Protein AF-A0A284S1R9-F1 (afdb_monomer_lite)

pLDDT: mean 73.56, std 22.61, range [25.8, 97.12]

Structure (mmCIF, N/CA/C/O backbone):
data_AF-A0A284S1R9-F1
#
_entry.id   AF-A0A284S1R9-F1
#
loop_
_atom_site.group_PDB
_atom_site.id
_atom_site.type_symbol
_atom_site.label_atom_id
_atom_site.label_alt_id
_atom_site.label_comp_id
_atom_site.label_asym_id
_atom_site.label_entity_id
_atom_site.label_seq_id
_atom_site.pdbx_PDB_ins_code
_atom_site.Cartn_x
_atom_site.Cartn_y
_atom_site.Cartn_z
_atom_site.occupancy
_atom_site.B_iso_or_equiv
_atom_site.auth_seq_id
_atom_site.auth_comp_id
_atom_site.auth_asym_id
_atom_site.auth_atom_id
_atom_site.pdbx_PDB_model_num
ATOM 1 N N . MET A 1 1 ? -24.681 -3.899 -7.810 1.00 33.25 1 MET A N 1
ATOM 2 C CA . MET A 1 1 ? -23.662 -4.257 -6.798 1.00 33.25 1 MET A CA 1
ATOM 3 C C . MET A 1 1 ? -22.313 -3.797 -7.323 1.00 33.25 1 MET A C 1
ATOM 5 O O . MET A 1 1 ? -21.932 -4.240 -8.397 1.00 33.25 1 MET A O 1
ATOM 9 N N . ALA A 1 2 ? -21.651 -2.847 -6.659 1.00 31.30 2 ALA A N 1
ATOM 10 C CA . ALA A 1 2 ? -20.361 -2.330 -7.115 1.00 31.30 2 ALA A CA 1
ATOM 11 C C . ALA A 1 2 ? -19.259 -3.361 -6.825 1.00 31.30 2 ALA A C 1
ATOM 13 O O . ALA A 1 2 ? -19.114 -3.805 -5.686 1.00 31.30 2 ALA A O 1
ATOM 14 N N . VAL A 1 3 ? -18.516 -3.763 -7.857 1.00 33.38 3 VAL A N 1
ATOM 15 C CA . VAL A 1 3 ? -17.355 -4.648 -7.722 1.00 33.38 3 VAL A CA 1
ATOM 16 C C . VAL A 1 3 ? -16.261 -3.855 -7.017 1.00 33.38 3 VAL A C 1
ATOM 18 O O . VAL A 1 3 ? -15.634 -2.979 -7.607 1.00 33.38 3 VAL A O 1
ATOM 21 N N . VAL A 1 4 ? -16.066 -4.125 -5.729 1.00 43.25 4 VAL A N 1
ATOM 22 C CA . VAL A 1 4 ? -14.941 -3.579 -4.969 1.00 43.25 4 VAL A CA 1
ATOM 23 C C . VAL A 1 4 ? -13.685 -4.254 -5.508 1.00 43.25 4 VAL A C 1
ATOM 25 O O . VAL A 1 4 ? -13.461 -5.440 -5.274 1.00 43.25 4 VAL A O 1
ATOM 28 N N . SER A 1 5 ? -12.875 -3.520 -6.270 1.00 44.41 5 SER A N 1
ATOM 29 C CA . SER A 1 5 ? -11.551 -3.976 -6.684 1.00 44.41 5 SER A CA 1
ATOM 30 C C . SER A 1 5 ? -10.699 -4.153 -5.428 1.00 44.41 5 SER A C 1
ATOM 32 O O . SER A 1 5 ? -10.233 -3.179 -4.828 1.00 44.41 5 SER A O 1
ATOM 34 N N . HIS A 1 6 ? -10.548 -5.395 -4.973 1.00 52.50 6 HIS A N 1
ATOM 35 C CA . HIS A 1 6 ? -9.653 -5.685 -3.866 1.00 52.50 6 HIS A CA 1
ATOM 36 C C . HIS A 1 6 ? -8.218 -5.376 -4.314 1.00 52.50 6 HIS A C 1
ATOM 38 O O . HIS A 1 6 ? -7.830 -5.814 -5.401 1.00 52.50 6 HIS A O 1
ATOM 44 N N . PRO A 1 7 ? -7.427 -4.636 -3.513 1.00 57.12 7 PRO A N 1
ATOM 45 C CA . PRO A 1 7 ? -6.005 -4.457 -3.791 1.00 57.12 7 PRO A CA 1
ATOM 46 C C . PRO A 1 7 ? -5.358 -5.832 -3.985 1.00 57.12 7 PRO A C 1
ATOM 48 O O . PRO A 1 7 ? -5.881 -6.820 -3.472 1.00 57.12 7 PRO A O 1
ATOM 51 N N . LEU A 1 8 ? -4.254 -5.927 -4.732 1.00 62.03 8 LEU A N 1
ATOM 52 C CA . LEU A 1 8 ? -3.501 -7.172 -4.934 1.00 62.03 8 LEU A CA 1
ATOM 53 C C . LEU A 1 8 ? -3.085 -7.759 -3.571 1.00 62.03 8 LEU A C 1
ATOM 55 O O . LEU A 1 8 ? -2.019 -7.477 -3.027 1.00 62.03 8 LEU A O 1
ATOM 59 N N . LEU A 1 9 ? -3.979 -8.545 -2.970 1.00 66.31 9 LEU A N 1
ATOM 60 C CA . LEU A 1 9 ? -3.805 -9.075 -1.631 1.00 66.31 9 LEU A CA 1
ATOM 61 C C . LEU A 1 9 ? -2.753 -10.169 -1.694 1.00 66.31 9 LEU A C 1
ATOM 63 O O . LEU A 1 9 ? -2.912 -11.150 -2.426 1.00 66.31 9 LEU A O 1
ATOM 67 N N . SER A 1 10 ? -1.715 -10.035 -0.871 1.00 74.19 10 SER A N 1
ATOM 68 C CA . SER A 1 10 ? -0.753 -11.115 -0.668 1.00 74.19 10 SER A CA 1
ATOM 69 C C . SER A 1 10 ? -1.475 -12.402 -0.255 1.00 74.19 10 SER A C 1
ATOM 71 O O . SER A 1 10 ? -2.521 -12.361 0.403 1.00 74.19 10 SER A O 1
ATOM 73 N N . ALA A 1 11 ? -0.902 -13.563 -0.590 1.00 73.38 11 ALA A N 1
ATOM 74 C CA . ALA A 1 11 ? -1.450 -14.864 -0.191 1.00 73.38 11 ALA A CA 1
ATOM 75 C C . ALA A 1 11 ? -1.711 -14.935 1.325 1.00 73.38 11 ALA A C 1
ATOM 77 O O . ALA A 1 11 ? -2.743 -15.435 1.766 1.00 73.38 11 ALA A O 1
ATOM 78 N N . ARG A 1 12 ? -0.825 -14.323 2.121 1.00 76.06 12 ARG A N 1
ATOM 79 C CA . ARG A 1 12 ? -0.975 -14.194 3.573 1.00 76.06 12 ARG A CA 1
ATOM 80 C C . ARG A 1 12 ? -2.207 -13.368 3.962 1.00 76.06 12 ARG A C 1
ATO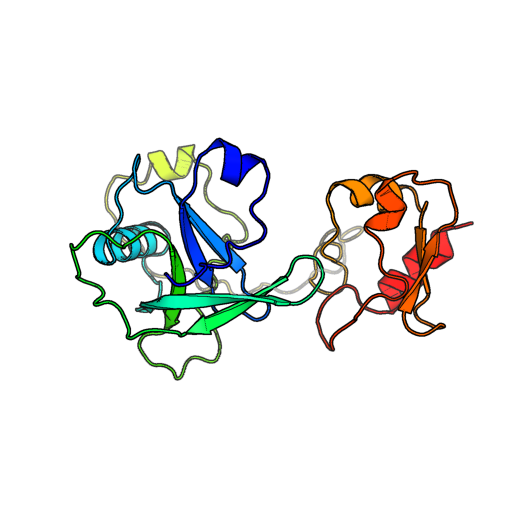M 82 O O . ARG A 1 12 ? -2.937 -13.759 4.864 1.00 76.06 12 ARG A O 1
ATOM 89 N N . SER A 1 13 ? -2.463 -12.245 3.290 1.00 80.19 13 SER A N 1
ATOM 90 C CA . SER A 1 13 ? -3.650 -11.416 3.543 1.00 80.19 13 SER A CA 1
ATOM 91 C C . SER A 1 13 ? -4.952 -12.173 3.257 1.00 80.19 13 SER A C 1
ATOM 93 O O . SER A 1 13 ? -5.882 -12.119 4.064 1.00 80.19 13 SER A O 1
ATOM 95 N N . LYS A 1 14 ? -4.976 -12.942 2.157 1.00 83.50 14 LYS A N 1
ATOM 96 C CA . LYS A 1 14 ? -6.098 -13.824 1.798 1.00 83.50 14 LYS A CA 1
ATOM 97 C C . LYS A 1 14 ? -6.311 -14.919 2.845 1.00 83.50 14 LYS A C 1
ATOM 99 O O . LYS A 1 14 ? -7.434 -15.103 3.298 1.00 83.50 14 LYS A O 1
ATOM 104 N N . LEU A 1 15 ? -5.236 -15.580 3.285 1.00 84.06 15 LEU A N 1
ATOM 105 C CA . LEU A 1 15 ? -5.284 -16.627 4.312 1.00 84.06 15 LEU A CA 1
ATOM 106 C C . LEU A 1 15 ? -5.896 -16.129 5.631 1.00 84.06 15 LEU A C 1
ATOM 108 O O . LEU A 1 15 ? -6.698 -16.827 6.243 1.00 84.06 15 LEU A O 1
ATOM 112 N N . TYR A 1 16 ? -5.552 -14.912 6.063 1.00 88.12 16 TYR A N 1
ATOM 113 C CA . TYR A 1 16 ? -6.123 -14.318 7.280 1.00 88.12 16 TYR A CA 1
ATOM 114 C C . TYR A 1 16 ? -7.502 -13.674 7.075 1.00 88.12 16 TYR A C 1
ATOM 116 O O . TYR A 1 16 ? -8.084 -13.166 8.038 1.00 88.12 16 TYR A O 1
ATOM 124 N N . GLY A 1 17 ? -8.035 -13.687 5.849 1.00 92.94 17 GLY A N 1
ATOM 125 C CA . GLY A 1 17 ? -9.334 -13.107 5.518 1.00 92.94 17 GLY A CA 1
ATOM 126 C C . GLY A 1 17 ? -9.417 -11.616 5.837 1.00 92.94 17 GLY A C 1
ATOM 127 O O . GLY A 1 17 ? -10.425 -11.172 6.376 1.00 92.94 17 GLY A O 1
ATOM 128 N N . ARG A 1 18 ? -8.340 -10.857 5.597 1.00 93.25 18 ARG A N 1
ATOM 129 C CA . ARG A 1 18 ? -8.355 -9.403 5.803 1.00 93.25 18 ARG A CA 1
ATOM 130 C C . ARG A 1 18 ? -9.289 -8.749 4.790 1.00 93.25 18 ARG A C 1
ATOM 132 O O . ARG A 1 18 ? -9.182 -9.018 3.595 1.00 93.25 18 ARG A O 1
ATOM 139 N N . ASP A 1 19 ? -10.168 -7.892 5.282 1.00 95.25 19 ASP A N 1
ATOM 140 C CA . ASP A 1 19 ? -11.254 -7.270 4.525 1.00 95.25 19 ASP A CA 1
ATOM 141 C C . ASP A 1 19 ? -11.329 -5.745 4.716 1.00 95.25 19 ASP A C 1
ATOM 143 O O . ASP A 1 19 ? -12.032 -5.075 3.959 1.00 95.25 19 ASP A O 1
ATOM 147 N N . THR A 1 20 ? -10.558 -5.181 5.652 1.00 95.56 20 THR A N 1
ATOM 148 C CA . THR A 1 20 ? -10.368 -3.734 5.800 1.00 95.56 20 THR A CA 1
ATOM 149 C C . THR A 1 20 ? -8.893 -3.359 5.726 1.00 95.56 20 THR A C 1
ATOM 151 O O . THR A 1 20 ? -8.063 -3.926 6.442 1.00 95.56 20 THR A O 1
ATOM 154 N N . PHE A 1 21 ? -8.576 -2.365 4.894 1.00 94.56 21 PHE A N 1
ATOM 155 C CA . PHE A 1 21 ? -7.216 -1.882 4.652 1.00 94.56 21 PHE A CA 1
ATOM 156 C C . PHE A 1 21 ? -7.133 -0.366 4.834 1.00 94.56 21 PHE A C 1
ATOM 158 O O . PHE A 1 21 ? -8.023 0.352 4.383 1.00 94.56 21 PHE A O 1
ATOM 165 N N . ILE A 1 22 ? -6.067 0.119 5.470 1.00 93.81 22 ILE A N 1
ATOM 166 C CA . ILE A 1 22 ? -5.803 1.550 5.673 1.00 93.81 22 ILE A CA 1
ATOM 167 C C . ILE A 1 22 ? -4.467 1.899 5.025 1.00 93.81 22 ILE A C 1
ATOM 169 O O . ILE A 1 22 ? -3.455 1.257 5.314 1.00 93.81 22 ILE A O 1
ATOM 173 N N . PHE A 1 23 ? -4.466 2.910 4.164 1.00 91.44 23 PHE A N 1
ATOM 174 C CA . PHE A 1 23 ? -3.318 3.361 3.386 1.00 91.44 23 PHE A CA 1
ATOM 175 C C . PHE A 1 23 ? -2.885 4.772 3.800 1.00 91.44 23 PHE A C 1
ATOM 177 O O . PHE A 1 23 ? -3.729 5.613 4.108 1.00 91.44 23 PHE A O 1
ATOM 184 N N . SER A 1 24 ? -1.583 5.056 3.753 1.00 87.31 24 SER A N 1
ATOM 185 C CA . SER A 1 24 ? -1.079 6.431 3.756 1.00 87.31 24 SER A CA 1
ATOM 186 C C . SER A 1 24 ? -1.308 7.068 2.390 1.00 87.31 24 SER A C 1
ATOM 188 O O . SER A 1 24 ? -1.235 6.399 1.359 1.00 87.31 24 SER A O 1
ATOM 190 N N . THR A 1 25 ? -1.500 8.381 2.358 1.00 84.31 25 THR A N 1
ATOM 191 C CA . THR A 1 25 ? -1.659 9.139 1.106 1.00 84.31 25 THR A CA 1
ATOM 192 C C . THR A 1 25 ? -0.321 9.565 0.491 1.00 84.31 25 THR A C 1
ATOM 194 O O . THR A 1 25 ? -0.269 10.516 -0.284 1.00 84.31 25 THR A O 1
ATOM 197 N N . SER A 1 26 ? 0.782 8.893 0.849 1.00 78.06 26 SER A N 1
ATOM 198 C CA . SER A 1 26 ? 2.085 9.110 0.212 1.00 78.06 26 SER A CA 1
ATOM 199 C C . SER A 1 26 ? 2.019 8.714 -1.264 1.00 78.06 26 SER A C 1
ATOM 201 O O . SER A 1 26 ? 1.136 7.960 -1.664 1.00 78.06 26 SER A O 1
ATOM 203 N N . LEU A 1 27 ? 2.962 9.187 -2.078 1.00 74.69 27 LEU A N 1
ATOM 204 C CA . LEU A 1 27 ? 3.118 8.735 -3.460 1.00 74.69 27 LEU A CA 1
ATOM 205 C C . LEU A 1 27 ? 4.471 8.021 -3.607 1.00 74.69 27 LEU A C 1
ATOM 207 O O . LEU A 1 27 ? 5.502 8.692 -3.599 1.00 74.69 27 LEU A O 1
ATOM 211 N N . PRO A 1 28 ? 4.490 6.678 -3.711 1.00 77.00 28 PRO A N 1
ATOM 212 C CA . PRO A 1 28 ? 3.337 5.770 -3.736 1.00 77.00 28 PRO A CA 1
ATOM 213 C C . PRO A 1 28 ? 2.669 5.562 -2.364 1.00 77.00 28 PRO A C 1
ATOM 215 O O . PRO A 1 28 ? 3.291 5.739 -1.309 1.00 77.00 28 PRO A O 1
ATOM 218 N N . ALA A 1 29 ? 1.392 5.174 -2.376 1.00 81.81 29 ALA A N 1
ATOM 219 C CA . ALA A 1 29 ? 0.606 4.923 -1.173 1.00 81.81 29 ALA A CA 1
ATOM 220 C C . ALA A 1 29 ? 1.111 3.655 -0.482 1.00 81.81 29 ALA A C 1
ATOM 222 O O . ALA A 1 29 ? 1.323 2.623 -1.128 1.00 81.81 29 ALA A O 1
ATOM 223 N N . LYS A 1 30 ? 1.300 3.721 0.840 1.00 84.69 30 LYS A N 1
ATOM 224 C CA . LYS A 1 30 ? 1.778 2.588 1.642 1.00 84.69 30 LYS A CA 1
ATOM 225 C C . LYS A 1 30 ? 0.613 1.982 2.407 1.00 84.69 30 LYS A C 1
ATOM 227 O O . LYS A 1 30 ? -0.185 2.699 3.001 1.00 84.69 30 LYS A O 1
ATOM 232 N N . LEU A 1 31 ? 0.521 0.655 2.420 1.00 87.06 31 LEU A N 1
ATOM 233 C CA . LEU A 1 31 ? -0.437 -0.047 3.268 1.00 87.06 31 LEU A CA 1
ATOM 234 C C . LEU A 1 31 ? 0.042 0.017 4.725 1.00 87.06 31 LEU A C 1
ATOM 236 O O . LEU A 1 31 ? 1.085 -0.544 5.049 1.00 87.06 31 LEU A O 1
ATOM 240 N N . LEU A 1 32 ? -0.725 0.676 5.591 1.00 86.50 32 LEU A N 1
ATOM 241 C CA . LEU A 1 32 ? -0.412 0.831 7.013 1.00 86.50 32 LEU A CA 1
ATOM 242 C C . LEU A 1 32 ? -0.987 -0.323 7.834 1.00 86.50 32 LEU A C 1
ATOM 244 O O . LEU A 1 32 ? -0.311 -0.900 8.682 1.00 86.50 32 LEU A O 1
ATOM 248 N N . VAL A 1 33 ? -2.252 -0.667 7.578 1.00 89.56 33 VAL A N 1
ATOM 249 C CA . VAL A 1 33 ? -3.005 -1.637 8.383 1.00 89.56 33 VAL A CA 1
ATOM 250 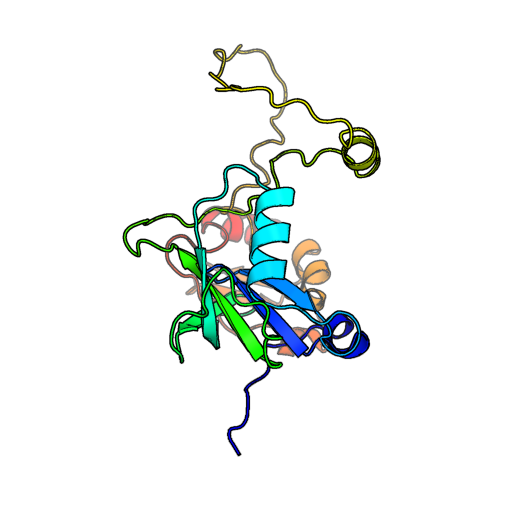C C . VAL A 1 33 ? -3.863 -2.512 7.480 1.00 89.56 33 VAL A C 1
ATOM 252 O O . VAL A 1 33 ? -4.509 -2.022 6.559 1.00 89.56 33 VAL A O 1
ATOM 255 N N 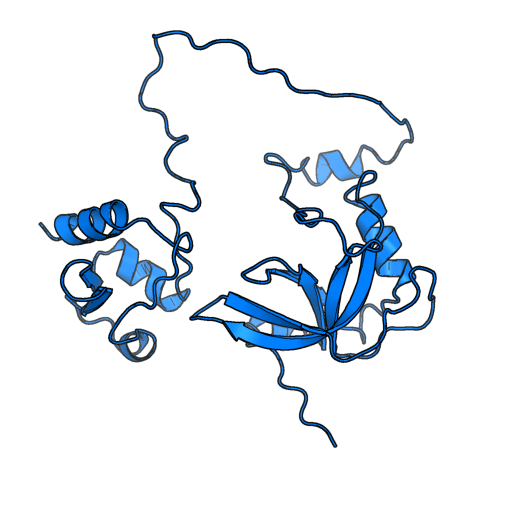. GLY A 1 34 ? -3.903 -3.812 7.773 1.00 92.81 34 GLY A N 1
ATOM 256 C CA . GLY A 1 34 ? -4.850 -4.754 7.181 1.00 92.81 34 GLY A CA 1
ATOM 257 C C . GLY A 1 34 ? -5.454 -5.646 8.261 1.00 92.81 34 GLY A C 1
ATOM 258 O O . GLY A 1 34 ? -4.730 -6.419 8.898 1.00 92.81 34 GLY A O 1
ATOM 259 N N . VAL A 1 35 ? -6.768 -5.562 8.454 1.00 93.81 35 VAL A N 1
ATOM 260 C CA . VAL A 1 35 ? -7.495 -6.299 9.497 1.00 93.81 35 VAL A CA 1
ATOM 261 C C . VAL A 1 35 ? -8.615 -7.145 8.910 1.00 93.81 35 VAL A C 1
ATOM 263 O O . VAL A 1 35 ? -9.076 -6.918 7.795 1.00 93.81 35 VAL A O 1
ATOM 266 N N . ASN A 1 36 ? -9.023 -8.146 9.683 1.00 96.00 36 ASN A N 1
ATOM 267 C CA . ASN A 1 36 ? -10.231 -8.924 9.456 1.00 96.00 36 ASN A CA 1
ATOM 268 C C . ASN A 1 36 ? -11.289 -8.422 10.448 1.00 96.00 36 ASN A C 1
ATOM 270 O O . ASN A 1 36 ? -11.218 -8.756 11.636 1.00 96.00 36 ASN A O 1
ATOM 274 N N . GLN A 1 37 ? -12.246 -7.627 9.968 1.00 93.94 37 GLN A N 1
ATOM 275 C CA . GLN A 1 37 ? -13.306 -7.002 10.773 1.00 93.94 37 GLN A CA 1
ATOM 276 C C . GLN A 1 37 ? -14.186 -8.019 11.503 1.00 93.94 37 GLN A C 1
ATOM 278 O O . GLN A 1 37 ? -14.781 -7.689 12.525 1.00 93.94 37 GLN A O 1
ATOM 283 N N . ARG A 1 38 ? -14.257 -9.268 11.020 1.00 93.75 38 ARG A N 1
ATOM 284 C CA . ARG A 1 38 ? -15.000 -10.342 11.701 1.00 93.75 38 ARG A CA 1
ATOM 285 C C . ARG A 1 38 ? -14.310 -10.803 12.982 1.00 93.75 38 ARG A C 1
ATOM 287 O O . ARG A 1 38 ? -14.971 -11.331 13.867 1.00 93.75 38 ARG A O 1
ATOM 294 N N . ARG A 1 39 ? -12.984 -10.646 13.065 1.00 93.81 39 ARG A N 1
ATOM 295 C CA . ARG A 1 39 ? -12.183 -11.006 14.247 1.00 93.81 39 ARG A CA 1
ATOM 296 C C . ARG A 1 39 ? -11.890 -9.805 15.132 1.00 93.81 39 ARG A C 1
ATOM 298 O O . ARG A 1 39 ? -11.904 -9.935 16.349 1.00 93.81 39 ARG A O 1
ATOM 305 N N . ILE A 1 40 ? -11.586 -8.665 14.518 1.00 93.31 40 ILE A N 1
ATOM 306 C CA . ILE A 1 40 ? -11.242 -7.424 15.210 1.00 93.31 40 ILE A CA 1
ATOM 307 C C . ILE A 1 40 ? -12.071 -6.303 14.578 1.00 93.31 40 ILE A C 1
ATOM 309 O O . ILE A 1 40 ? -11.608 -5.670 13.626 1.00 93.31 40 ILE A O 1
ATOM 313 N N . PRO A 1 41 ? -13.302 -6.079 15.067 1.00 95.00 41 PRO A N 1
ATOM 314 C CA . PRO A 1 41 ? -14.110 -4.946 14.649 1.00 95.00 41 PRO A CA 1
ATOM 315 C C . PRO A 1 41 ? -13.383 -3.644 14.977 1.00 95.00 41 PRO A C 1
ATOM 317 O O . PRO A 1 41 ? -12.991 -3.428 16.126 1.00 95.00 41 PRO A O 1
ATOM 320 N N . ILE A 1 42 ? -13.204 -2.774 13.985 1.00 96.25 42 ILE A N 1
ATOM 321 C CA . ILE A 1 42 ? -12.582 -1.462 14.190 1.00 96.25 42 ILE A CA 1
ATOM 322 C C . ILE A 1 42 ? -13.527 -0.335 13.784 1.00 96.25 42 ILE A C 1
ATOM 324 O O . ILE A 1 42 ? -14.256 -0.418 12.794 1.00 96.25 42 ILE A O 1
ATOM 328 N N . SER A 1 43 ? -13.492 0.735 14.569 1.00 97.12 43 SER A N 1
ATOM 329 C CA . SER A 1 43 ? -14.145 2.019 14.311 1.00 97.12 43 SER A CA 1
ATOM 330 C C . SER A 1 43 ? -13.096 3.097 14.022 1.00 97.12 43 SER A C 1
ATOM 332 O O . SER A 1 43 ? -11.909 2.886 14.287 1.00 97.12 43 SER A O 1
ATOM 334 N N . SER A 1 44 ? -13.523 4.268 13.539 1.00 95.56 44 SER A N 1
ATOM 335 C CA . SER A 1 44 ? -12.629 5.429 13.381 1.00 95.56 44 SER A CA 1
ATOM 336 C C . SER A 1 44 ? -11.933 5.766 14.704 1.00 95.56 44 SER A C 1
ATOM 338 O O . SER A 1 44 ? -10.706 5.780 14.767 1.00 95.56 44 SER A O 1
ATOM 340 N N . ALA A 1 45 ? -12.699 5.854 15.798 1.00 95.19 45 ALA A N 1
ATOM 341 C CA . ALA A 1 45 ? -12.173 6.154 17.131 1.00 95.19 45 ALA A CA 1
ATOM 342 C C . ALA A 1 45 ? -11.128 5.135 17.613 1.00 95.19 45 ALA A C 1
ATOM 344 O O . ALA A 1 45 ? -10.179 5.481 18.316 1.00 95.19 45 ALA A O 1
ATOM 345 N N . THR A 1 46 ? -11.273 3.866 17.218 1.00 95.50 46 THR A N 1
ATOM 346 C CA . THR A 1 46 ? -10.295 2.824 17.552 1.00 95.50 46 THR A CA 1
ATOM 347 C C . THR A 1 46 ? -8.968 3.067 16.842 1.00 95.50 46 THR A C 1
ATOM 349 O O . THR A 1 46 ? -7.918 2.985 17.479 1.00 95.50 46 THR A O 1
ATOM 352 N N . VAL A 1 47 ? -9.014 3.392 15.548 1.00 93.75 47 VAL A N 1
ATOM 353 C CA . VAL A 1 47 ? -7.818 3.683 14.745 1.00 93.75 47 VAL A CA 1
ATOM 354 C C . VAL A 1 47 ? -7.125 4.949 15.248 1.00 93.75 47 VAL A C 1
ATOM 356 O O . VAL A 1 47 ? -5.911 4.923 15.430 1.00 93.75 47 VAL A O 1
ATOM 359 N N . GLN A 1 48 ? -7.885 6.004 15.560 1.00 91.50 48 GLN A N 1
ATOM 360 C CA . GLN A 1 48 ? -7.366 7.233 16.178 1.00 91.50 48 GLN A CA 1
ATOM 361 C C . GLN A 1 48 ? -6.624 6.941 17.483 1.00 91.50 48 GLN A C 1
ATOM 363 O O . GLN A 1 48 ? -5.486 7.359 17.683 1.00 91.50 48 GLN A O 1
ATOM 368 N N . ARG A 1 49 ? -7.235 6.142 18.364 1.00 92.38 49 ARG A N 1
ATOM 369 C CA . ARG A 1 49 ? -6.604 5.746 19.625 1.00 92.38 49 ARG A CA 1
ATOM 370 C C . ARG A 1 49 ? -5.322 4.945 19.396 1.00 92.38 49 ARG A C 1
ATOM 372 O O . ARG A 1 49 ? -4.347 5.159 20.105 1.00 92.38 49 ARG A O 1
ATOM 379 N N . TRP A 1 50 ? -5.308 4.012 18.443 1.00 91.38 50 TRP A N 1
ATOM 380 C CA . TRP A 1 50 ? -4.096 3.249 18.121 1.00 91.38 50 TRP A CA 1
ATOM 381 C C . TRP A 1 50 ? -2.982 4.142 17.582 1.00 91.38 50 TRP A C 1
ATOM 383 O O . TRP A 1 50 ? -1.842 3.989 18.009 1.00 91.38 50 TRP A O 1
ATOM 393 N N . ALA A 1 51 ? -3.313 5.079 16.696 1.00 87.25 51 ALA A N 1
ATOM 394 C CA . ALA A 1 51 ? -2.374 6.070 16.191 1.00 87.25 51 ALA A CA 1
ATOM 395 C C . ALA A 1 51 ? -1.746 6.874 17.332 1.00 87.25 51 ALA A C 1
ATOM 397 O O . ALA A 1 51 ? -0.525 6.893 17.450 1.00 87.25 51 ALA A O 1
ATOM 398 N N . TYR A 1 52 ? -2.572 7.411 18.232 1.00 85.12 52 TYR A N 1
ATOM 399 C CA . TYR A 1 52 ? -2.108 8.157 19.401 1.00 85.12 52 TYR A CA 1
ATOM 400 C C . TYR A 1 52 ? -1.218 7.317 20.331 1.00 85.12 52 TYR A C 1
ATOM 402 O O . TYR A 1 52 ? -0.213 7.802 20.838 1.00 85.12 52 TYR A O 1
ATOM 410 N N . LEU A 1 53 ? -1.545 6.036 20.542 1.00 84.62 53 LEU A N 1
ATOM 411 C CA . LEU A 1 53 ? -0.722 5.139 21.366 1.00 84.62 53 LEU A CA 1
ATOM 412 C C . LEU A 1 53 ? 0.640 4.830 20.733 1.00 84.62 53 LEU A C 1
ATOM 414 O O . LEU A 1 53 ? 1.623 4.660 21.450 1.00 84.62 53 LEU A O 1
ATOM 418 N N . LEU A 1 54 ? 0.694 4.716 19.405 1.00 83.12 54 LEU A N 1
ATOM 419 C CA . LEU A 1 54 ? 1.928 4.427 18.673 1.00 83.12 54 LEU A CA 1
ATOM 420 C C . LEU A 1 54 ? 2.788 5.681 18.481 1.00 83.12 54 LEU A C 1
ATOM 422 O O . LEU A 1 54 ? 4.014 5.593 18.500 1.00 83.12 54 LEU A O 1
ATOM 426 N N . ALA A 1 55 ? 2.148 6.832 18.297 1.00 82.31 55 ALA A N 1
ATOM 427 C CA . ALA A 1 55 ? 2.777 8.117 18.051 1.00 82.31 55 ALA A CA 1
ATOM 428 C C . ALA A 1 55 ? 1.947 9.230 18.721 1.00 82.31 55 ALA A C 1
ATOM 430 O O . ALA A 1 55 ? 1.108 9.844 18.068 1.00 82.31 55 ALA A O 1
ATOM 431 N N . PRO A 1 56 ? 2.192 9.543 20.007 1.00 78.44 56 PRO A N 1
ATOM 432 C CA . PRO A 1 56 ? 1.424 10.556 20.747 1.00 78.44 56 PRO A CA 1
ATOM 433 C C . PRO A 1 56 ? 1.481 11.968 20.151 1.00 78.44 56 PRO A C 1
ATOM 435 O O . PRO A 1 56 ? 0.656 12.814 20.481 1.00 78.44 56 PRO A O 1
ATOM 438 N N . HIS A 1 57 ? 2.470 12.222 19.292 1.00 78.12 57 HIS A N 1
ATOM 439 C CA . HIS A 1 57 ? 2.671 13.478 18.570 1.00 78.12 57 HIS A CA 1
ATOM 440 C C . HIS A 1 57 ? 2.192 13.408 17.114 1.00 78.12 57 HIS A C 1
ATOM 442 O O . HIS A 1 57 ? 2.586 14.246 16.309 1.00 78.12 57 HIS A O 1
ATOM 448 N N . SER A 1 58 ? 1.413 12.388 16.736 1.00 74.94 58 SER A N 1
ATOM 449 C CA . SER A 1 58 ? 0.818 12.343 15.404 1.00 74.94 58 SER A CA 1
ATOM 450 C C . SER A 1 58 ? -0.175 13.487 15.251 1.00 74.94 58 SER A C 1
ATOM 452 O O . SER A 1 58 ? -1.062 13.637 16.093 1.00 74.94 58 SER A O 1
ATOM 454 N N . GLU A 1 59 ? -0.052 14.237 14.160 1.00 79.81 59 GLU A N 1
ATOM 455 C CA . GLU A 1 59 ? -1.045 15.240 13.789 1.00 79.81 59 GLU A CA 1
ATOM 456 C C . GLU A 1 59 ? -2.442 14.610 13.654 1.00 79.81 59 GLU A C 1
ATOM 458 O O . GLU A 1 59 ? -2.552 13.422 13.301 1.00 79.81 59 GLU A O 1
ATOM 463 N N . PRO A 1 60 ? -3.511 15.380 13.926 1.00 82.00 60 PRO A N 1
ATOM 464 C CA . PRO A 1 60 ? -4.872 14.925 13.705 1.00 82.00 60 PRO A CA 1
ATOM 465 C C . PRO A 1 60 ? -5.070 14.451 12.264 1.00 82.00 60 PRO A C 1
ATOM 467 O O . PRO A 1 60 ? -4.507 14.975 11.301 1.00 82.00 60 PRO A O 1
ATOM 470 N N . PHE A 1 61 ? -5.881 13.416 12.104 1.00 88.44 61 PHE A N 1
ATOM 471 C CA . PHE A 1 61 ? -6.162 12.848 10.798 1.00 88.44 61 PHE A CA 1
ATOM 472 C C . PHE A 1 61 ? -7.588 12.356 10.740 1.00 88.44 61 PHE A C 1
ATOM 474 O O . PHE A 1 61 ? -8.178 12.003 11.752 1.00 88.44 61 PHE A O 1
ATOM 481 N N . HIS A 1 62 ? -8.120 12.216 9.536 1.00 91.81 62 HIS A N 1
ATOM 482 C CA . HIS A 1 62 ? -9.402 11.572 9.319 1.00 91.81 62 HIS A CA 1
ATOM 483 C C . HIS A 1 62 ? -9.273 10.436 8.313 1.00 91.81 62 HIS A C 1
ATOM 485 O O . HIS A 1 62 ? -8.495 10.469 7.355 1.00 91.81 62 HIS A O 1
ATOM 491 N N . LEU A 1 63 ? -10.088 9.407 8.523 1.00 95.19 63 LEU A N 1
ATOM 492 C CA . LEU A 1 63 ? -10.210 8.318 7.569 1.00 95.19 63 LEU A CA 1
ATOM 493 C C . LEU A 1 63 ? -11.179 8.720 6.459 1.00 95.19 63 LEU A C 1
ATOM 495 O O . LEU A 1 63 ? -12.250 9.266 6.727 1.00 95.19 63 LEU A O 1
ATOM 499 N N . ARG A 1 64 ? -10.837 8.399 5.212 1.00 95.44 64 ARG A N 1
ATOM 500 C CA . ARG A 1 64 ? -11.764 8.483 4.071 1.00 95.44 64 ARG A CA 1
ATOM 501 C C . ARG A 1 64 ? -11.858 7.140 3.370 1.00 95.44 64 ARG A C 1
ATOM 503 O O . ARG A 1 64 ? -10.821 6.504 3.202 1.00 95.44 64 ARG A O 1
ATOM 510 N N . PRO A 1 65 ? -13.043 6.712 2.911 1.00 96.50 65 PRO A N 1
ATOM 511 C CA . PRO A 1 65 ? -13.141 5.653 1.915 1.00 96.50 65 PRO A CA 1
ATOM 512 C C . PRO A 1 65 ? -12.315 6.015 0.669 1.00 96.50 65 PRO A C 1
ATOM 514 O O . PRO A 1 65 ? -12.341 7.169 0.221 1.00 96.50 65 PRO A O 1
ATOM 517 N N . VAL A 1 66 ? -11.561 5.052 0.131 1.00 94.31 66 VAL A N 1
ATOM 518 C CA . VAL A 1 66 ? -10.735 5.252 -1.071 1.00 94.31 66 VAL A CA 1
ATOM 519 C C . VAL A 1 66 ? -10.923 4.144 -2.100 1.00 94.31 66 VAL A C 1
ATOM 521 O O . VAL A 1 66 ? -11.148 2.976 -1.769 1.00 94.31 66 VAL A O 1
ATOM 524 N N . THR A 1 67 ? -10.761 4.506 -3.368 1.00 91.94 67 THR A N 1
ATOM 525 C CA . THR A 1 67 ? -10.484 3.560 -4.448 1.00 91.94 67 THR A CA 1
ATOM 526 C C . THR A 1 67 ? -8.975 3.373 -4.539 1.00 91.94 67 THR A C 1
ATOM 528 O O . THR A 1 67 ? -8.224 4.348 -4.523 1.00 91.94 67 THR A O 1
ATOM 531 N N . VAL A 1 68 ? -8.527 2.120 -4.618 1.00 89.44 68 VAL A N 1
ATOM 532 C CA . VAL A 1 68 ? -7.107 1.777 -4.738 1.00 89.44 68 VAL A CA 1
ATOM 533 C C . VAL A 1 68 ? -6.805 1.438 -6.191 1.00 89.44 68 VAL A C 1
ATOM 535 O O . VAL A 1 68 ? -7.424 0.545 -6.765 1.00 89.44 68 VAL A O 1
ATOM 538 N N . HIS A 1 69 ? -5.832 2.133 -6.763 1.00 83.38 69 HIS A N 1
ATOM 539 C CA . HIS A 1 69 ? -5.328 1.918 -8.110 1.00 83.38 69 HIS A CA 1
ATOM 540 C C . HIS A 1 69 ? -3.919 1.340 -8.036 1.00 83.38 69 HIS A C 1
ATOM 542 O O . HIS A 1 69 ? -3.109 1.748 -7.203 1.00 83.38 69 HIS A O 1
ATOM 548 N N . GLN A 1 70 ? -3.612 0.394 -8.917 1.00 76.75 70 GLN A N 1
ATOM 549 C CA . GLN A 1 70 ? -2.243 -0.070 -9.084 1.00 76.75 70 GLN A CA 1
ATOM 550 C C . GLN A 1 70 ? -1.423 1.036 -9.765 1.00 76.75 70 GLN A C 1
ATOM 552 O O . GLN A 1 70 ? -1.796 1.536 -10.824 1.00 76.75 70 GLN A O 1
ATOM 557 N N . PHE A 1 71 ? -0.313 1.419 -9.144 1.00 67.38 71 PHE A N 1
ATOM 558 C CA . PHE A 1 71 ? 0.619 2.439 -9.613 1.00 67.38 71 PHE A CA 1
ATOM 559 C C . PHE A 1 71 ? 2.009 1.797 -9.709 1.00 67.38 71 PHE A C 1
ATOM 561 O O . PHE A 1 71 ? 2.796 1.856 -8.778 1.00 67.38 71 PHE A O 1
ATOM 568 N N . GLY A 1 72 ? 2.297 1.097 -10.808 1.00 63.53 72 GLY A N 1
ATOM 569 C CA . GLY A 1 72 ? 3.532 0.314 -10.971 1.00 63.53 72 GLY A CA 1
ATOM 570 C C . GLY A 1 72 ? 3.434 -1.129 -10.450 1.00 63.53 72 GLY A C 1
ATOM 571 O O . GLY A 1 72 ? 2.348 -1.647 -10.190 1.00 63.53 72 GLY A O 1
ATOM 572 N N . ILE A 1 73 ? 4.578 -1.814 -10.336 1.00 50.59 73 ILE A N 1
ATOM 573 C CA . ILE A 1 73 ? 4.623 -3.262 -10.038 1.00 50.59 73 ILE A CA 1
ATOM 574 C C . ILE A 1 73 ? 4.222 -3.558 -8.579 1.00 50.59 73 ILE A C 1
ATOM 576 O O . ILE A 1 73 ? 3.605 -4.585 -8.308 1.00 50.59 73 ILE A O 1
ATOM 580 N N . MET A 1 74 ? 4.517 -2.650 -7.640 1.00 55.75 74 MET A N 1
ATOM 581 C CA . MET A 1 74 ? 4.240 -2.828 -6.200 1.00 55.75 74 MET A CA 1
ATOM 582 C C . MET A 1 74 ? 3.738 -1.571 -5.486 1.00 55.75 74 MET A C 1
ATOM 584 O O . MET A 1 74 ? 3.661 -1.538 -4.259 1.00 55.75 74 MET A O 1
ATOM 588 N N . ALA A 1 75 ? 3.418 -0.526 -6.234 1.00 67.56 75 ALA A N 1
ATOM 589 C CA . ALA A 1 75 ? 2.973 0.725 -5.661 1.00 67.56 75 ALA A CA 1
ATOM 590 C C . ALA A 1 75 ? 1.473 0.911 -5.905 1.00 67.56 75 ALA A C 1
ATOM 592 O O . ALA A 1 75 ? 0.894 0.387 -6.859 1.00 67.56 75 ALA A O 1
ATOM 593 N N . TYR A 1 76 ? 0.833 1.625 -4.986 1.00 78.31 76 TYR A N 1
ATOM 594 C CA . TYR A 1 76 ? -0.582 1.945 -5.061 1.00 78.31 76 TYR A CA 1
ATOM 595 C C . TYR A 1 76 ? -0.747 3.455 -5.166 1.00 78.31 76 TYR A C 1
ATOM 597 O O . TYR A 1 76 ? 0.030 4.217 -4.594 1.00 78.31 76 TYR A O 1
ATOM 605 N N . ALA A 1 77 ? -1.777 3.885 -5.874 1.00 84.44 77 ALA A N 1
ATOM 606 C CA . ALA A 1 77 ? -2.334 5.219 -5.743 1.00 84.44 77 ALA A CA 1
ATOM 607 C C . ALA A 1 77 ? -3.718 5.079 -5.108 1.00 84.44 77 ALA A C 1
ATOM 609 O O . ALA A 1 77 ? -4.440 4.121 -5.387 1.00 84.44 77 ALA A O 1
ATOM 610 N N . ILE A 1 78 ? -4.088 6.013 -4.237 1.00 88.88 78 ILE A N 1
ATOM 611 C CA . ILE A 1 78 ? -5.407 6.021 -3.606 1.00 88.88 78 ILE A CA 1
ATOM 612 C C . ILE A 1 78 ? -6.141 7.303 -3.959 1.00 88.88 78 ILE A C 1
ATOM 614 O O . ILE A 1 78 ? -5.564 8.389 -3.934 1.00 88.88 78 ILE A O 1
ATOM 618 N N . MET A 1 79 ? -7.420 7.169 -4.287 1.00 89.06 79 MET A N 1
ATOM 619 C CA . MET A 1 79 ? -8.301 8.292 -4.585 1.00 89.06 79 MET A CA 1
ATOM 620 C C . MET A 1 79 ? -9.472 8.292 -3.600 1.00 89.06 79 MET A C 1
ATOM 622 O O . MET A 1 79 ? -10.143 7.262 -3.491 1.00 89.06 79 MET A O 1
ATOM 626 N N . PRO A 1 80 ? -9.750 9.403 -2.891 1.00 91.75 80 PRO A N 1
ATOM 627 C CA . PRO A 1 80 ? -10.930 9.502 -2.040 1.00 91.75 80 PRO A CA 1
ATOM 628 C C . PRO A 1 80 ? -12.201 9.257 -2.854 1.00 91.75 80 PRO A C 1
ATOM 630 O O . PRO A 1 80 ? -12.368 9.839 -3.925 1.00 91.75 80 PRO A O 1
ATOM 633 N N . ASN A 1 81 ? -13.106 8.427 -2.341 1.00 92.88 81 ASN A N 1
ATOM 634 C CA . ASN A 1 81 ? -14.396 8.145 -2.984 1.00 92.88 81 ASN A CA 1
ATOM 635 C C . ASN A 1 81 ? -15.596 8.316 -2.033 1.00 92.88 81 ASN A C 1
ATOM 637 O O . ASN A 1 81 ? -16.709 7.906 -2.353 1.00 92.88 81 ASN A O 1
ATOM 641 N N . GLY A 1 82 ? -15.380 8.947 -0.876 1.00 91.31 82 GLY A N 1
ATOM 642 C CA . GLY A 1 82 ? -16.421 9.247 0.101 1.00 91.31 82 GLY A CA 1
ATOM 643 C C . GLY A 1 82 ? -16.037 10.382 1.057 1.00 91.31 82 GLY A C 1
ATOM 644 O O . GLY A 1 82 ? -14.888 10.841 1.047 1.00 91.31 82 GLY A O 1
ATOM 645 N N . PRO A 1 83 ? -16.995 10.852 1.877 1.00 94.19 83 PRO A N 1
ATOM 646 C CA . PRO A 1 83 ? -16.747 11.898 2.863 1.00 94.19 83 PRO A CA 1
ATOM 647 C C . PRO A 1 83 ? -15.796 11.418 3.976 1.00 94.19 83 PRO A C 1
ATOM 649 O O . PRO A 1 83 ? -15.673 10.209 4.206 1.00 94.19 83 PRO A O 1
ATOM 652 N N . PRO A 1 84 ? -15.138 12.352 4.688 1.00 94.56 84 PRO A N 1
ATOM 653 C CA . PRO A 1 84 ? -14.374 12.024 5.884 1.00 94.56 84 PRO A CA 1
ATOM 654 C C . PRO A 1 84 ? -15.260 11.377 6.949 1.00 94.56 84 PRO A C 1
ATOM 656 O O . PRO A 1 84 ? -16.396 11.789 7.184 1.00 94.56 84 PRO A O 1
ATOM 659 N N . ILE A 1 85 ? -14.724 10.341 7.586 1.00 95.88 85 ILE A N 1
ATOM 660 C CA . ILE A 1 85 ? -15.373 9.642 8.689 1.00 95.88 85 ILE A CA 1
ATOM 661 C C . ILE A 1 85 ? -15.002 10.377 9.976 1.00 95.88 85 ILE A C 1
ATOM 663 O O . ILE A 1 85 ? -13.806 10.549 10.223 1.00 95.88 85 ILE A O 1
ATOM 667 N N . PRO A 1 86 ? -15.981 10.774 10.812 1.00 94.81 86 PRO A N 1
ATOM 668 C CA . PRO A 1 86 ? -15.694 11.469 12.060 1.00 94.81 86 PRO A CA 1
ATOM 669 C C . PRO A 1 86 ? -14.700 10.689 12.926 1.00 94.81 86 PRO A C 1
ATOM 671 O O . PRO A 1 86 ? -14.833 9.474 13.105 1.00 94.81 86 PRO A O 1
ATOM 674 N N . GLU A 1 87 ? -13.700 11.383 13.456 1.00 92.62 87 GLU A N 1
ATOM 675 C CA . GLU A 1 87 ? -12.584 10.805 14.218 1.00 92.62 87 GLU A CA 1
ATOM 676 C C . GLU A 1 87 ? -13.069 10.081 15.475 1.00 92.62 87 GLU A C 1
ATOM 678 O O . GLU A 1 87 ? -12.649 8.968 15.776 1.00 92.62 87 GLU A O 1
ATOM 683 N N . ASN A 1 88 ? -14.049 10.669 16.156 1.00 94.25 88 ASN A N 1
ATOM 684 C CA . ASN A 1 88 ? -14.693 10.123 17.345 1.00 94.25 88 ASN A CA 1
ATOM 685 C C . ASN A 1 88 ? -15.802 9.098 17.036 1.00 94.25 88 ASN A C 1
ATOM 687 O O . ASN A 1 88 ? -16.519 8.678 17.946 1.00 94.25 88 ASN A O 1
ATOM 691 N N . SER A 1 89 ? -15.978 8.683 15.776 1.00 96.44 89 SER A N 1
ATOM 692 C CA . SER A 1 89 ? -17.019 7.717 15.431 1.00 96.44 89 SER A CA 1
ATOM 693 C C . SER A 1 89 ? -16.717 6.344 16.031 1.00 96.44 89 SER A C 1
ATOM 695 O O . SER A 1 89 ? -15.749 5.677 15.654 1.00 96.44 89 SER A O 1
ATOM 697 N N . SER A 1 90 ? -17.600 5.897 16.926 1.00 96.62 90 SER A N 1
ATOM 698 C CA . SER A 1 90 ? -17.609 4.538 17.485 1.00 96.62 90 SER A CA 1
ATOM 699 C C . SER A 1 90 ? -18.302 3.520 16.579 1.00 96.62 90 SER A C 1
ATOM 701 O O . SER A 1 90 ? -18.284 2.327 16.876 1.00 96.62 90 SER A O 1
ATOM 703 N N . LYS A 1 91 ? -18.911 3.958 15.469 1.00 97.06 91 LYS A N 1
ATOM 704 C CA . LYS A 1 91 ? -19.550 3.049 14.515 1.00 97.06 91 LYS A CA 1
ATOM 705 C C . LYS A 1 91 ? -18.482 2.181 13.849 1.00 97.06 91 LYS A C 1
ATOM 707 O O . LYS A 1 91 ? -17.451 2.690 13.408 1.00 97.06 91 LYS A O 1
ATOM 712 N N . GLN A 1 92 ? -18.742 0.877 13.767 1.00 96.88 92 GLN A N 1
ATOM 713 C CA . GLN A 1 92 ? -17.860 -0.049 13.066 1.00 96.88 92 GLN A CA 1
ATOM 714 C C . GLN A 1 92 ? -17.689 0.393 11.607 1.00 96.88 92 GLN A C 1
ATOM 716 O O . GLN A 1 92 ? -18.669 0.706 10.922 1.00 96.88 92 GLN A O 1
ATOM 721 N N . LEU A 1 93 ? -16.440 0.420 11.143 1.00 96.62 93 LEU A N 1
ATOM 722 C CA . LEU A 1 93 ? -16.130 0.682 9.745 1.00 96.62 93 LEU A CA 1
ATOM 723 C C . LEU A 1 93 ? -16.617 -0.496 8.890 1.00 96.62 93 LEU A C 1
ATOM 725 O O . LEU A 1 93 ? -16.372 -1.649 9.255 1.00 96.62 93 LEU A O 1
ATOM 729 N N . PRO A 1 94 ? -17.282 -0.249 7.749 1.00 96.31 94 PRO A N 1
ATOM 730 C CA . PRO A 1 94 ? -17.566 -1.330 6.821 1.00 96.31 94 PRO A CA 1
ATOM 731 C C . PRO A 1 94 ? -16.262 -1.952 6.273 1.00 96.31 94 PRO A C 1
ATOM 733 O O . PRO A 1 94 ? -15.216 -1.300 6.235 1.00 96.31 94 PRO A O 1
ATOM 736 N N . PRO A 1 95 ? -16.289 -3.220 5.830 1.00 96.19 95 PRO A N 1
ATOM 737 C CA . PRO A 1 95 ? -15.195 -3.786 5.048 1.00 96.19 95 PRO A CA 1
ATOM 738 C C . PRO A 1 95 ? -14.882 -2.915 3.823 1.00 96.19 95 PRO A C 1
ATOM 740 O O . PRO A 1 95 ? -15.800 -2.452 3.142 1.00 96.19 95 PRO A O 1
ATOM 743 N N . GLY A 1 96 ? -13.600 -2.671 3.540 1.00 95.44 96 GLY A N 1
ATOM 744 C CA . GLY A 1 96 ? -13.197 -1.748 2.478 1.00 95.44 96 GLY A CA 1
ATOM 745 C C . GLY A 1 96 ? -11.802 -1.142 2.631 1.00 95.44 96 GLY A C 1
ATOM 746 O O . GLY A 1 96 ? -11.037 -1.483 3.533 1.00 95.44 96 GLY A O 1
ATOM 747 N N . ASN A 1 97 ? -11.470 -0.232 1.716 1.00 95.31 97 ASN A N 1
ATOM 748 C CA . ASN A 1 97 ? -10.196 0.480 1.709 1.00 95.31 97 ASN A CA 1
ATOM 749 C C . ASN A 1 97 ? -10.388 1.908 2.219 1.00 95.31 97 ASN A C 1
ATOM 751 O O . ASN A 1 97 ? -11.318 2.603 1.802 1.00 95.31 97 ASN A O 1
ATOM 755 N N . TYR A 1 98 ? -9.468 2.350 3.069 1.00 95.94 98 TYR A N 1
ATOM 756 C CA . TYR A 1 98 ? -9.465 3.679 3.658 1.00 95.94 98 TYR A CA 1
ATOM 757 C C . TYR A 1 98 ? -8.116 4.357 3.462 1.00 95.94 98 TYR A C 1
ATOM 759 O O . TYR A 1 98 ? -7.075 3.709 3.522 1.00 95.94 98 TYR A O 1
ATOM 767 N N . GLY A 1 99 ? -8.133 5.663 3.239 1.00 93.56 99 GLY A N 1
ATOM 768 C CA . GLY A 1 99 ? -6.948 6.505 3.288 1.00 93.56 99 GLY A CA 1
ATOM 769 C C . GLY A 1 99 ? -6.900 7.273 4.601 1.00 93.56 99 GLY A C 1
ATOM 770 O O . GLY A 1 99 ? -7.935 7.723 5.099 1.00 93.56 99 GLY A O 1
ATOM 771 N N . TRP A 1 100 ? -5.699 7.407 5.144 1.00 91.44 100 TRP A N 1
ATOM 772 C CA . TRP A 1 100 ? -5.367 8.300 6.246 1.00 91.44 100 TRP A CA 1
ATOM 773 C C . TRP A 1 100 ? -5.020 9.671 5.661 1.00 91.44 100 TRP A C 1
ATOM 775 O O . TRP A 1 100 ? -3.959 9.822 5.055 1.00 91.44 100 TRP A O 1
ATOM 785 N N . TYR A 1 101 ? -5.908 10.650 5.836 1.00 88.62 101 TYR A N 1
ATOM 786 C CA . TYR A 1 101 ? -5.729 12.023 5.360 1.00 88.62 101 TYR A CA 1
ATOM 787 C C . TYR A 1 101 ? -5.525 12.970 6.539 1.00 88.62 101 TYR A C 1
ATOM 789 O O . TYR A 1 101 ? -6.175 12.823 7.568 1.00 88.62 101 TYR A O 1
ATOM 797 N N . ASP A 1 102 ? -4.651 13.953 6.364 1.00 83.56 102 ASP A N 1
ATOM 798 C CA . ASP A 1 102 ? -4.475 15.060 7.305 1.00 83.56 102 ASP A CA 1
ATOM 799 C C . ASP A 1 102 ? -5.793 15.843 7.483 1.00 83.56 102 ASP A C 1
ATOM 801 O O . ASP A 1 102 ? -6.498 16.075 6.491 1.00 83.56 102 ASP A O 1
ATOM 805 N N . SER A 1 103 ? -6.138 16.226 8.720 1.00 74.19 103 SER A N 1
ATOM 806 C CA . SER A 1 103 ? -7.339 17.017 9.032 1.00 74.19 103 SER A CA 1
ATOM 807 C C . SER A 1 103 ? -7.394 18.352 8.293 1.00 74.19 103 SER A C 1
ATOM 809 O O . SER A 1 103 ? -8.480 18.749 7.859 1.00 74.19 103 SER A O 1
ATOM 811 N N . ASP A 1 104 ? -6.243 18.980 8.056 1.00 68.25 104 ASP A N 1
ATOM 812 C CA . ASP A 1 104 ? -6.174 20.390 7.667 1.00 68.25 104 ASP A CA 1
ATOM 813 C C . ASP A 1 104 ? -5.845 20.604 6.186 1.00 68.25 104 ASP A C 1
ATOM 815 O O . ASP A 1 104 ? -5.754 21.740 5.720 1.00 68.25 104 ASP A O 1
ATOM 819 N N . SER A 1 105 ? -5.729 19.530 5.395 1.00 52.78 105 SER A N 1
ATOM 820 C CA . SER A 1 105 ? -5.549 19.529 3.925 1.00 52.78 105 SER A CA 1
ATOM 821 C C . SER A 1 105 ? -4.370 20.348 3.357 1.00 52.78 105 SER A C 1
ATOM 823 O O . SER A 1 105 ? -4.142 20.329 2.148 1.00 52.78 105 SER A O 1
ATOM 825 N N . THR A 1 106 ? -3.596 21.039 4.198 1.00 43.22 106 THR A N 1
ATOM 826 C CA . THR A 1 106 ? -2.514 21.958 3.807 1.00 43.22 106 THR A CA 1
ATOM 827 C C . THR A 1 106 ? -1.119 21.369 4.015 1.00 43.22 106 THR A C 1
ATOM 829 O O . THR A 1 106 ? -0.145 21.897 3.468 1.00 43.22 106 THR A O 1
ATOM 832 N N . ALA A 1 107 ? -0.994 20.254 4.739 1.00 41.47 107 ALA A N 1
ATOM 833 C CA . ALA A 1 107 ? 0.294 19.615 4.954 1.00 41.47 107 ALA A CA 1
ATOM 834 C C . ALA A 1 107 ? 0.782 18.907 3.682 1.00 41.47 107 ALA A C 1
ATOM 836 O O . ALA A 1 107 ? 0.198 17.940 3.192 1.00 41.47 107 ALA A O 1
ATOM 837 N N . ARG A 1 108 ? 1.919 19.380 3.156 1.00 43.00 108 ARG A N 1
ATOM 838 C CA . ARG A 1 108 ? 2.642 18.753 2.033 1.00 43.00 108 ARG A CA 1
ATOM 839 C C . ARG A 1 108 ? 3.333 17.443 2.426 1.00 43.00 108 ARG A C 1
ATOM 841 O O . ARG A 1 108 ? 3.808 16.720 1.555 1.00 43.00 108 ARG A O 1
ATOM 848 N N . PHE A 1 109 ? 3.384 17.137 3.720 1.00 44.81 109 PHE A N 1
ATOM 849 C CA . PHE A 1 109 ? 4.019 15.952 4.272 1.00 44.81 109 PHE A CA 1
ATOM 850 C C . PHE A 1 109 ? 3.084 15.343 5.303 1.00 44.81 109 PHE A C 1
ATOM 852 O O . PHE A 1 109 ? 2.774 15.957 6.315 1.00 44.81 109 PHE A O 1
ATOM 859 N N . LEU A 1 110 ? 2.621 14.134 5.014 1.00 49.88 110 LEU A N 1
ATOM 860 C CA . LEU A 1 110 ? 1.823 13.353 5.948 1.00 49.88 110 LEU A CA 1
ATOM 861 C C . LEU A 1 110 ? 2.663 13.025 7.175 1.00 49.88 110 LEU A C 1
ATOM 863 O O . LEU A 1 110 ? 3.890 12.940 7.027 1.00 49.88 110 LEU A O 1
ATOM 867 N N . PRO A 1 111 ? 2.041 12.730 8.332 1.00 47.09 111 PRO A N 1
ATOM 868 C CA . PRO A 1 111 ? 2.736 12.019 9.386 1.00 47.09 111 PRO A CA 1
ATOM 869 C C . PRO A 1 111 ? 3.279 10.744 8.750 1.00 47.09 111 PRO A C 1
ATOM 871 O O . PRO A 1 111 ? 2.551 9.793 8.446 1.00 47.09 111 PRO A O 1
ATOM 874 N N . GLN A 1 112 ? 4.577 10.746 8.456 1.00 49.69 112 GLN A N 1
ATOM 875 C CA . GLN A 1 112 ? 5.252 9.515 8.165 1.00 49.69 112 GLN A CA 1
ATOM 876 C C . GLN A 1 112 ? 5.093 8.735 9.463 1.00 49.69 112 GLN A C 1
ATOM 878 O O . GLN A 1 112 ? 5.711 9.062 10.471 1.00 49.69 112 GLN A O 1
ATOM 883 N N . ILE A 1 113 ? 4.304 7.662 9.433 1.00 49.59 113 ILE A N 1
ATOM 884 C CA . ILE A 1 113 ? 4.629 6.500 10.251 1.00 49.59 113 ILE A CA 1
ATOM 885 C C . ILE A 1 113 ? 5.914 5.940 9.627 1.00 49.59 113 ILE A C 1
ATOM 887 O O . ILE A 1 113 ? 5.940 4.875 9.012 1.00 49.59 113 ILE A O 1
ATOM 891 N N . THR A 1 114 ? 6.985 6.732 9.661 1.00 43.84 114 THR A N 1
ATOM 892 C CA . THR A 1 114 ? 8.326 6.211 9.629 1.00 43.84 114 THR A CA 1
ATOM 893 C C . THR A 1 114 ? 8.352 5.345 10.862 1.00 43.84 114 THR A C 1
ATOM 895 O O . THR A 1 114 ? 8.149 5.809 11.983 1.00 43.84 114 THR A O 1
ATOM 898 N N . THR A 1 115 ? 8.539 4.047 10.645 1.00 40.19 115 THR A N 1
ATOM 899 C CA . THR A 1 115 ? 9.269 3.245 11.613 1.00 40.19 115 THR A CA 1
ATOM 900 C C . THR A 1 115 ? 10.366 4.154 12.138 1.00 40.19 115 THR A C 1
ATOM 902 O O . THR A 1 115 ? 11.202 4.605 11.348 1.00 40.19 115 THR A O 1
ATOM 905 N N . THR A 1 116 ? 10.290 4.547 13.411 1.00 38.59 116 THR A N 1
ATOM 906 C CA . THR A 1 116 ? 11.391 5.279 14.025 1.00 38.59 116 THR A CA 1
ATOM 907 C C . THR A 1 116 ? 12.658 4.517 13.642 1.00 38.59 116 THR A C 1
ATOM 909 O O . THR A 1 116 ? 12.615 3.285 13.626 1.00 38.59 116 THR A O 1
ATOM 912 N N . PRO A 1 117 ? 13.765 5.181 13.276 1.00 42.25 117 PRO A N 1
ATOM 913 C CA . PRO A 1 117 ? 14.963 4.478 12.813 1.00 42.25 117 PRO A CA 1
ATOM 914 C C . PRO A 1 117 ? 15.448 3.412 13.812 1.00 42.25 117 PRO A C 1
ATOM 916 O O . PRO A 1 117 ? 16.174 2.509 13.430 1.00 42.25 117 PRO A O 1
ATOM 919 N N . ASN A 1 118 ? 14.966 3.465 15.061 1.00 40.50 118 ASN A N 1
ATOM 920 C CA . ASN A 1 118 ? 14.937 2.346 15.991 1.00 40.50 118 ASN A CA 1
ATOM 921 C C . ASN A 1 118 ? 13.576 2.297 16.719 1.00 40.50 118 ASN A C 1
ATOM 923 O O . ASN A 1 118 ? 13.353 3.118 17.616 1.00 40.50 118 ASN A O 1
ATOM 927 N N . PRO A 1 119 ? 12.625 1.406 16.382 1.00 44.47 119 PRO A N 1
ATOM 928 C CA . PRO A 1 119 ? 11.493 1.166 17.269 1.00 44.47 119 PRO A CA 1
ATOM 929 C C . PRO A 1 119 ? 12.009 0.499 18.555 1.00 44.47 119 PRO A C 1
ATOM 931 O O . PRO A 1 119 ? 12.856 -0.397 18.476 1.00 44.47 119 PRO A O 1
ATOM 934 N N . PRO A 1 120 ? 11.546 0.913 19.750 1.00 49.56 120 PRO A N 1
ATOM 935 C CA . PRO A 1 120 ? 11.878 0.204 20.979 1.00 49.56 120 PRO A CA 1
ATOM 936 C C . PRO A 1 120 ? 11.454 -1.263 20.848 1.00 49.56 120 PRO A C 1
ATOM 938 O O . PRO A 1 120 ? 10.423 -1.575 20.250 1.00 49.56 120 PRO A O 1
ATOM 941 N N . SER A 1 121 ? 12.257 -2.181 21.389 1.00 47.31 121 SER A N 1
ATOM 942 C CA . SER A 1 121 ? 11.932 -3.608 21.341 1.00 47.31 121 SER A CA 1
ATOM 943 C C . SER A 1 121 ? 10.560 -3.871 21.973 1.00 47.31 121 SER A C 1
ATOM 945 O O . SER A 1 121 ? 10.125 -3.150 22.871 1.00 47.31 121 SER A O 1
ATOM 947 N N . PHE A 1 122 ? 9.879 -4.939 21.552 1.00 41.84 122 PHE A N 1
ATOM 948 C CA . PHE A 1 122 ? 8.575 -5.317 22.114 1.00 41.84 122 PHE A CA 1
ATOM 949 C C . PHE A 1 122 ? 8.603 -5.414 23.656 1.00 41.84 122 PHE A C 1
ATOM 951 O O . PHE A 1 122 ? 7.669 -4.990 24.332 1.00 41.84 122 PHE A O 1
ATOM 958 N N . ALA A 1 123 ? 9.724 -5.878 24.220 1.00 43.88 123 ALA A N 1
ATOM 959 C CA . ALA A 1 123 ? 9.956 -5.922 25.663 1.00 43.88 123 ALA A CA 1
ATOM 960 C C . ALA A 1 123 ? 10.088 -4.525 26.305 1.00 43.88 123 ALA A C 1
ATOM 962 O O . ALA A 1 123 ? 9.644 -4.327 27.435 1.00 43.88 123 ALA A O 1
ATOM 963 N N . ALA A 1 124 ? 10.676 -3.551 25.605 1.00 46.53 124 ALA A N 1
ATOM 964 C CA . ALA A 1 124 ? 10.730 -2.160 26.055 1.00 46.53 124 ALA A CA 1
ATOM 965 C C . ALA A 1 124 ? 9.340 -1.504 26.007 1.00 46.53 124 ALA A C 1
ATOM 967 O O . ALA A 1 124 ? 8.954 -0.843 26.968 1.00 46.53 124 ALA A O 1
ATOM 968 N N . MET A 1 125 ? 8.549 -1.784 24.965 1.00 43.09 125 MET A N 1
ATOM 969 C CA . MET A 1 125 ? 7.157 -1.325 24.853 1.00 43.09 125 MET A CA 1
ATOM 970 C C . MET A 1 125 ? 6.238 -1.916 25.936 1.00 43.09 125 MET A C 1
ATOM 972 O O . MET A 1 125 ? 5.281 -1.270 26.354 1.00 43.09 125 MET A O 1
ATOM 976 N N . GLN A 1 126 ? 6.518 -3.131 26.421 1.00 42.72 126 GLN A N 1
ATOM 977 C CA . GLN A 1 126 ? 5.796 -3.725 27.554 1.00 42.72 126 GLN A CA 1
ATOM 978 C C . GLN A 1 126 ? 6.179 -3.121 28.916 1.00 42.72 126 GLN A C 1
ATOM 980 O O . GLN A 1 126 ? 5.379 -3.192 29.845 1.00 42.72 126 GLN A O 1
ATOM 985 N N . LYS A 1 127 ? 7.367 -2.517 29.060 1.00 42.38 127 LYS A N 1
ATOM 986 C CA . LYS A 1 127 ? 7.841 -1.940 30.334 1.00 42.38 127 LYS A CA 1
ATOM 987 C C . LYS A 1 127 ? 7.411 -0.488 30.556 1.00 42.38 127 LYS A C 1
ATOM 989 O O . LYS A 1 127 ? 7.331 -0.059 31.700 1.00 42.38 127 LYS A O 1
ATOM 994 N N . THR A 1 128 ? 7.104 0.262 29.500 1.00 41.66 128 THR A N 1
ATOM 995 C CA . THR A 1 128 ? 6.735 1.690 29.566 1.00 41.66 128 THR A CA 1
ATOM 996 C C . THR A 1 128 ? 5.255 1.955 29.889 1.00 41.66 128 THR A C 1
ATOM 998 O O . THR A 1 128 ? 4.792 3.081 29.741 1.00 41.66 128 THR A O 1
ATOM 1001 N N . TRP A 1 129 ? 4.499 0.952 30.358 1.00 38.03 129 TRP A N 1
ATOM 1002 C CA . TRP A 1 129 ? 3.084 1.091 30.753 1.00 38.03 129 TRP A CA 1
ATOM 1003 C C . TRP A 1 129 ? 2.860 1.895 32.048 1.00 38.03 129 TRP A C 1
ATOM 1005 O O . TRP A 1 129 ? 1.717 2.186 32.398 1.00 38.03 129 TRP A O 1
ATOM 1015 N N . THR A 1 130 ? 3.921 2.292 32.752 1.00 33.41 130 THR A N 1
ATOM 1016 C CA . THR A 1 130 ? 3.853 3.238 33.871 1.00 33.41 130 THR A CA 1
ATOM 1017 C C . THR A 1 130 ? 4.082 4.668 33.379 1.00 33.41 130 THR A C 1
ATOM 1019 O O . THR A 1 130 ? 5.168 5.045 32.950 1.00 33.41 130 THR A O 1
ATOM 1022 N N . ILE A 1 131 ? 3.000 5.443 33.435 1.00 37.62 131 ILE A N 1
ATOM 1023 C CA . ILE A 1 131 ? 2.829 6.835 33.008 1.00 37.62 131 ILE A CA 1
ATOM 1024 C C . ILE A 1 131 ? 3.969 7.740 33.501 1.00 37.62 131 ILE A C 1
ATOM 1026 O O . ILE A 1 131 ? 4.051 7.980 34.697 1.00 37.62 131 ILE A O 1
ATOM 1030 N N . HIS A 1 132 ? 4.745 8.327 32.583 1.00 26.83 132 HIS A N 1
ATOM 1031 C CA . HIS A 1 132 ? 5.330 9.669 32.725 1.00 26.83 132 HIS A CA 1
ATOM 1032 C C . HIS A 1 132 ? 5.569 10.297 31.335 1.00 26.83 132 HIS A C 1
ATOM 1034 O O . HIS A 1 132 ? 6.167 9.646 30.476 1.00 26.83 132 HIS A O 1
ATOM 1040 N N . PRO A 1 133 ? 5.134 11.548 31.087 1.00 30.02 133 PRO A N 1
ATOM 1041 C CA . PRO A 1 133 ? 5.478 12.279 29.873 1.00 30.02 133 PRO A CA 1
ATOM 1042 C C . PRO A 1 133 ? 6.885 12.864 30.034 1.00 30.02 133 PRO A C 1
ATOM 1044 O O . PRO A 1 133 ? 7.146 13.564 31.011 1.00 30.02 133 PRO A O 1
ATOM 1047 N N . ASN A 1 134 ? 7.794 12.600 29.094 1.00 26.73 134 ASN A N 1
ATOM 1048 C CA . ASN A 1 134 ? 9.077 13.302 29.042 1.00 26.73 134 ASN A CA 1
ATOM 1049 C C . ASN A 1 134 ? 9.145 14.160 27.765 1.00 26.73 134 ASN A C 1
ATOM 1051 O O . ASN A 1 134 ? 9.059 13.600 26.668 1.00 26.73 134 ASN A O 1
ATOM 1055 N N . PRO A 1 135 ? 9.252 15.497 27.878 1.00 34.09 135 PRO A N 1
ATOM 1056 C CA . PRO A 1 135 ? 9.315 16.399 26.740 1.00 34.09 135 PRO A CA 1
ATOM 1057 C C . PRO A 1 135 ? 10.761 16.575 26.257 1.00 34.09 135 PRO A C 1
ATOM 1059 O O . PRO A 1 135 ? 11.664 16.849 27.040 1.00 34.09 135 PRO A O 1
ATOM 1062 N N . GLY A 1 136 ? 10.954 16.498 24.940 1.00 34.84 136 GLY A N 1
ATOM 1063 C CA . GLY A 1 136 ? 12.125 17.049 24.257 1.00 34.84 136 GLY A CA 1
ATOM 1064 C C . GLY A 1 136 ? 13.312 16.101 24.091 1.00 34.84 136 GLY A C 1
ATOM 1065 O O . GLY A 1 136 ? 14.169 16.000 24.960 1.00 34.84 136 GLY A O 1
ATOM 1066 N N . ILE A 1 137 ? 13.448 15.525 22.891 1.00 29.45 137 ILE A N 1
ATOM 1067 C CA . ILE A 1 137 ? 14.763 15.205 22.322 1.00 29.45 137 ILE A CA 1
ATOM 1068 C C . ILE A 1 137 ? 14.805 15.751 20.895 1.00 29.45 137 ILE A C 1
ATOM 1070 O O . ILE A 1 137 ? 14.350 15.143 19.931 1.00 29.45 137 ILE A O 1
ATOM 1074 N N . MET A 1 138 ? 15.350 16.959 20.805 1.00 26.42 138 MET A N 1
ATOM 1075 C CA . MET A 1 138 ? 15.847 17.596 19.598 1.00 26.42 138 MET A CA 1
ATOM 1076 C C . MET A 1 138 ? 17.280 17.078 19.391 1.00 26.42 138 MET A C 1
ATOM 1078 O O . MET A 1 138 ? 18.194 17.504 20.094 1.00 26.42 138 MET A O 1
ATOM 1082 N N . CYS A 1 139 ? 17.499 16.133 18.475 1.00 27.88 139 CYS A N 1
ATOM 1083 C CA . CYS A 1 139 ? 18.855 15.680 18.150 1.00 27.88 139 CYS A CA 1
ATOM 1084 C C . CYS A 1 139 ? 19.534 16.685 17.208 1.00 27.88 139 CYS A C 1
ATOM 1086 O O . CYS A 1 139 ? 19.286 16.692 16.004 1.00 27.88 139 CYS A O 1
ATOM 1088 N N . ARG A 1 140 ? 20.410 17.529 17.770 1.00 25.80 140 ARG A N 1
ATOM 1089 C CA . ARG A 1 140 ? 21.492 18.198 17.032 1.00 25.80 140 ARG A CA 1
ATOM 1090 C C . ARG A 1 140 ? 22.586 17.169 16.714 1.00 25.80 140 ARG A C 1
ATOM 1092 O O . ARG A 1 140 ? 22.994 16.423 17.600 1.00 25.80 140 ARG A O 1
ATOM 1099 N N . PHE A 1 141 ? 23.074 17.157 15.477 1.00 28.33 141 PHE A N 1
ATOM 1100 C CA . PHE A 1 141 ? 24.249 16.386 15.051 1.00 28.33 141 PHE A CA 1
ATOM 1101 C C . PHE A 1 141 ? 25.552 16.981 15.634 1.00 28.33 141 PHE A C 1
ATOM 1103 O O . PHE A 1 141 ? 25.682 18.209 15.634 1.00 28.33 141 PHE A O 1
ATOM 1110 N N . PRO A 1 142 ? 26.534 16.174 16.089 1.00 30.88 142 PRO A N 1
ATOM 1111 C CA . PRO A 1 142 ? 27.907 16.631 16.315 1.00 30.88 142 PRO A CA 1
ATOM 1112 C C . PRO A 1 142 ? 28.767 16.507 15.033 1.00 30.88 142 PRO A C 1
ATOM 1114 O O . PRO A 1 142 ? 28.410 15.737 14.138 1.00 30.88 142 PRO A O 1
ATOM 1117 N N . PRO A 1 143 ? 29.881 17.262 14.915 1.00 36.50 143 PRO A N 1
ATOM 1118 C CA . PRO A 1 143 ? 30.676 17.335 13.692 1.00 36.50 143 PRO A CA 1
ATOM 1119 C C . PRO A 1 143 ? 31.578 16.106 13.501 1.00 36.50 143 PRO A C 1
ATOM 1121 O O . PRO A 1 143 ? 32.032 15.483 14.461 1.00 36.50 143 PRO A O 1
ATOM 1124 N N . LEU A 1 144 ? 31.815 15.798 12.226 1.00 39.44 144 LEU A N 1
ATOM 1125 C CA . LEU A 1 144 ? 32.580 14.673 11.686 1.00 39.44 144 LEU A CA 1
ATOM 1126 C C . LEU A 1 144 ? 34.043 14.660 12.171 1.00 39.44 144 LEU A C 1
ATOM 1128 O O . LEU A 1 144 ? 34.683 15.709 12.246 1.00 39.44 144 LEU A O 1
ATOM 1132 N N . ARG A 1 145 ? 34.572 13.463 12.457 1.00 32.94 145 ARG A N 1
ATOM 1133 C CA . ARG A 1 145 ? 36.013 13.180 12.582 1.00 32.94 145 ARG A CA 1
ATOM 1134 C C . ARG A 1 145 ? 36.472 12.295 11.413 1.00 32.94 145 ARG A C 1
ATOM 1136 O O . ARG A 1 145 ? 35.702 11.454 10.953 1.00 32.94 145 ARG A O 1
ATOM 1143 N N . ASP A 1 146 ? 37.707 12.521 10.966 1.00 42.84 146 ASP A N 1
ATOM 1144 C CA . ASP A 1 146 ? 38.333 12.059 9.710 1.00 42.84 146 ASP A CA 1
ATOM 1145 C C . ASP A 1 146 ? 38.907 10.621 9.726 1.00 42.84 146 ASP A C 1
ATOM 1147 O O . ASP A 1 146 ? 39.722 10.258 8.880 1.00 42.84 146 ASP A O 1
ATOM 1151 N N . ASP A 1 147 ? 38.514 9.769 10.671 1.00 41.59 147 ASP A N 1
ATOM 1152 C CA . ASP A 1 147 ? 39.230 8.519 10.959 1.00 41.59 147 ASP A CA 1
ATOM 1153 C C . ASP A 1 147 ? 38.335 7.270 11.130 1.00 41.59 147 ASP A C 1
ATOM 1155 O O . ASP A 1 147 ? 38.591 6.429 11.991 1.00 41.59 147 ASP A O 1
ATOM 1159 N N . TYR A 1 148 ? 37.319 7.077 10.270 1.00 34.50 148 TYR A N 1
ATOM 1160 C CA . TYR A 1 148 ? 36.501 5.845 10.253 1.00 34.50 148 TYR A CA 1
ATOM 1161 C C . TYR A 1 148 ? 36.390 5.133 8.883 1.00 34.50 148 TYR A C 1
ATOM 1163 O O . TYR A 1 148 ? 36.087 5.727 7.853 1.00 34.50 148 TYR A O 1
ATOM 1171 N N . HIS A 1 149 ? 36.625 3.815 8.933 1.00 36.44 149 HIS A N 1
ATOM 1172 C CA . HIS A 1 149 ? 36.562 2.766 7.898 1.00 36.44 149 HIS A CA 1
ATOM 1173 C C . HIS A 1 149 ? 35.153 2.578 7.252 1.00 36.44 149 HIS A C 1
ATOM 1175 O O . HIS A 1 149 ? 34.196 3.199 7.712 1.00 36.44 149 HIS A O 1
ATOM 1181 N N . PRO A 1 150 ? 35.005 1.776 6.162 1.00 37.47 150 PRO A N 1
ATOM 1182 C CA . PRO A 1 150 ? 34.029 1.992 5.089 1.00 37.47 150 PRO A CA 1
ATOM 1183 C C . PRO A 1 150 ? 32.598 2.054 5.613 1.00 37.47 150 PRO A C 1
ATOM 1185 O O . PRO A 1 150 ? 32.117 1.133 6.266 1.00 37.47 150 PRO A O 1
ATOM 1188 N N . ILE A 1 151 ? 31.933 3.163 5.303 1.00 39.59 151 ILE A N 1
ATOM 1189 C CA . ILE A 1 151 ? 30.618 3.533 5.814 1.00 39.59 151 ILE A CA 1
ATOM 1190 C C . ILE A 1 151 ? 29.545 2.601 5.212 1.00 39.59 151 ILE A C 1
ATOM 1192 O O . ILE A 1 151 ? 29.248 2.718 4.022 1.00 39.59 151 ILE A O 1
ATOM 1196 N N . PRO A 1 152 ? 28.879 1.733 6.001 1.00 40.81 152 PRO A N 1
ATOM 1197 C CA . PRO A 1 152 ? 27.729 0.954 5.534 1.00 40.81 152 PRO A CA 1
ATOM 1198 C C . PRO A 1 152 ? 26.452 1.807 5.397 1.00 40.81 152 PRO A C 1
ATOM 1200 O O . PRO A 1 152 ? 25.439 1.326 4.906 1.00 40.81 152 PRO A O 1
ATOM 1203 N N . GLN A 1 153 ? 26.476 3.081 5.813 1.00 42.81 153 GLN A N 1
ATOM 1204 C CA . GLN A 1 153 ? 25.306 3.976 5.829 1.00 42.81 153 GLN A CA 1
ATOM 1205 C C . GLN A 1 153 ? 24.848 4.472 4.447 1.00 42.81 153 GLN A C 1
ATOM 1207 O O . GLN A 1 153 ? 23.798 5.099 4.365 1.00 42.81 153 GLN A O 1
ATOM 1212 N N . PHE A 1 154 ? 25.577 4.183 3.363 1.00 40.19 154 PHE A N 1
ATOM 1213 C CA . PHE A 1 154 ? 25.142 4.527 2.000 1.00 40.19 154 PHE A CA 1
ATOM 1214 C C . PHE A 1 154 ? 24.280 3.451 1.322 1.00 40.19 154 PHE A C 1
ATOM 1216 O O . PHE A 1 154 ? 23.755 3.701 0.241 1.00 40.19 154 PHE A O 1
ATOM 1223 N N . PHE A 1 155 ? 24.119 2.265 1.919 1.00 38.22 155 PHE A N 1
ATOM 1224 C CA . PHE A 1 155 ? 23.460 1.144 1.239 1.00 38.22 155 PHE A CA 1
ATOM 1225 C C . PHE A 1 155 ? 21.937 1.081 1.394 1.00 38.22 155 PHE A C 1
ATOM 1227 O O . PHE A 1 155 ? 21.323 0.195 0.806 1.00 38.22 155 PHE A O 1
ATOM 1234 N N . GLU A 1 156 ? 21.308 2.022 2.096 1.00 43.97 156 GLU A N 1
ATOM 1235 C CA . GLU A 1 156 ? 19.853 2.022 2.302 1.00 43.97 156 GLU A CA 1
ATOM 1236 C C . GLU A 1 156 ? 19.238 3.407 2.065 1.00 43.97 156 GLU A C 1
ATOM 1238 O O . GLU A 1 156 ? 18.487 3.938 2.885 1.00 43.97 156 GLU A O 1
ATOM 1243 N N . THR A 1 157 ? 19.563 4.031 0.936 1.00 49.47 157 THR A N 1
ATOM 1244 C CA . THR A 1 157 ? 18.864 5.240 0.490 1.00 49.47 157 THR A CA 1
ATOM 1245 C C . THR A 1 157 ? 17.740 4.856 -0.472 1.00 49.47 157 THR A C 1
ATOM 1247 O O . THR A 1 157 ? 17.804 3.864 -1.188 1.00 49.47 157 THR A O 1
ATOM 1250 N N . ALA A 1 158 ? 16.672 5.655 -0.555 1.00 55.53 158 ALA A N 1
ATOM 1251 C CA . ALA A 1 158 ? 15.633 5.409 -1.565 1.00 55.53 158 ALA A CA 1
ATOM 1252 C C . ALA A 1 158 ? 16.205 5.379 -3.003 1.00 55.53 158 ALA A C 1
ATOM 1254 O O . ALA A 1 158 ? 15.621 4.749 -3.876 1.00 55.53 158 ALA A O 1
ATOM 1255 N N . SER A 1 159 ? 17.363 6.017 -3.217 1.00 61.41 159 SER A N 1
ATOM 1256 C CA . SER A 1 159 ? 18.091 6.084 -4.484 1.00 61.41 159 SER A CA 1
ATOM 1257 C C . SER A 1 159 ? 18.838 4.812 -4.889 1.00 61.41 159 SER A C 1
ATOM 1259 O O . SER A 1 159 ? 19.311 4.739 -6.020 1.00 61.41 159 SER A O 1
ATOM 1261 N N . ASN A 1 160 ? 18.960 3.796 -4.033 1.00 65.19 160 ASN A N 1
ATOM 1262 C CA . ASN A 1 160 ? 19.551 2.505 -4.412 1.00 65.19 160 ASN A CA 1
ATOM 1263 C C . ASN A 1 160 ? 18.602 1.317 -4.185 1.00 65.19 160 ASN A C 1
ATOM 1265 O O . ASN A 1 160 ? 18.992 0.165 -4.371 1.00 65.19 160 ASN A O 1
ATOM 1269 N N . ALA A 1 161 ? 17.348 1.594 -3.820 1.00 67.69 161 ALA A N 1
ATOM 1270 C CA . ALA A 1 161 ? 16.343 0.590 -3.518 1.00 67.69 161 ALA A CA 1
ATOM 1271 C C . ALA A 1 161 ? 15.222 0.590 -4.566 1.00 67.69 161 ALA A C 1
ATOM 1273 O O . ALA A 1 161 ? 14.651 1.625 -4.912 1.00 67.69 161 ALA A O 1
ATOM 1274 N N . ALA A 1 162 ? 14.860 -0.602 -5.035 1.00 72.19 162 ALA A N 1
ATOM 1275 C CA . ALA A 1 162 ? 13.701 -0.829 -5.890 1.00 72.19 162 ALA A CA 1
ATOM 1276 C C . ALA A 1 162 ? 12.716 -1.774 -5.203 1.00 72.19 162 ALA A C 1
ATOM 1278 O O . ALA A 1 162 ? 13.109 -2.664 -4.449 1.00 72.19 162 ALA A O 1
ATOM 1279 N N . PHE A 1 163 ? 11.433 -1.641 -5.528 1.00 72.69 163 PHE A N 1
ATOM 1280 C CA . PHE A 1 163 ? 10.472 -2.690 -5.218 1.00 72.69 163 PHE A CA 1
ATOM 1281 C C . PHE A 1 163 ? 10.505 -3.753 -6.311 1.00 72.69 163 PHE A C 1
ATOM 1283 O O . PHE A 1 163 ? 10.323 -3.445 -7.488 1.00 72.69 163 PHE A O 1
ATOM 1290 N N . LEU A 1 164 ? 10.693 -5.006 -5.909 1.00 79.38 164 LEU A N 1
ATOM 1291 C CA . LEU A 1 164 ? 10.766 -6.149 -6.806 1.00 79.38 164 LEU A CA 1
ATOM 1292 C C . LEU A 1 164 ? 9.831 -7.258 -6.316 1.00 79.38 164 LEU A C 1
ATOM 1294 O O . LEU A 1 164 ? 9.692 -7.483 -5.112 1.00 79.38 164 LEU A O 1
ATOM 1298 N N . HIS A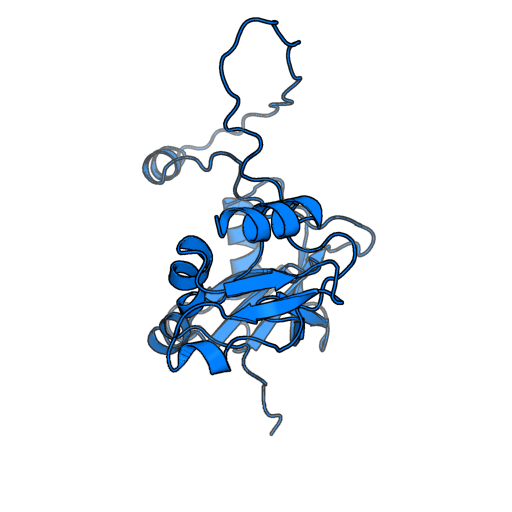 1 165 ? 9.185 -7.969 -7.245 1.00 82.56 165 HIS A N 1
ATOM 1299 C CA . HIS A 1 165 ? 8.363 -9.121 -6.884 1.00 82.56 165 HIS A CA 1
ATOM 1300 C C . HIS A 1 165 ? 9.219 -10.151 -6.139 1.00 82.56 165 HIS A C 1
ATOM 1302 O O . HIS A 1 165 ? 10.324 -10.460 -6.573 1.00 82.56 165 HIS A O 1
ATOM 1308 N N . LYS A 1 166 ? 8.706 -10.727 -5.046 1.00 84.94 166 LYS A N 1
ATOM 1309 C CA . LYS A 1 166 ? 9.478 -11.653 -4.195 1.00 84.94 166 LYS A CA 1
ATOM 1310 C C . LYS A 1 166 ? 10.124 -12.815 -4.960 1.00 84.94 166 LYS A C 1
ATOM 1312 O O . LYS A 1 166 ? 11.221 -13.229 -4.620 1.00 84.94 166 LYS A O 1
ATOM 1317 N N . ASP A 1 167 ? 9.453 -13.300 -6.003 1.00 88.75 167 ASP A N 1
ATOM 1318 C CA . ASP A 1 167 ? 9.930 -14.423 -6.819 1.00 88.75 167 ASP A CA 1
ATOM 1319 C C . ASP A 1 167 ? 11.015 -14.002 -7.828 1.00 88.75 167 ASP A C 1
ATOM 1321 O O . ASP A 1 167 ? 11.646 -14.861 -8.422 1.00 88.75 167 ASP A O 1
ATOM 1325 N N . LEU A 1 168 ? 11.256 -12.697 -8.003 1.00 89.62 168 LEU A N 1
ATOM 1326 C CA . LEU A 1 168 ? 12.329 -12.133 -8.830 1.00 89.62 168 LEU A CA 1
ATOM 1327 C C . LEU A 1 168 ? 13.583 -11.764 -8.023 1.00 89.62 168 LEU A C 1
ATOM 1329 O O . LEU A 1 168 ? 14.655 -11.639 -8.601 1.00 89.62 168 LEU A O 1
ATOM 1333 N N . ILE A 1 169 ? 13.465 -11.611 -6.700 1.00 85.56 169 ILE A N 1
ATOM 1334 C CA . ILE A 1 169 ? 14.572 -11.248 -5.798 1.00 85.56 169 ILE A CA 1
ATOM 1335 C C . ILE A 1 169 ? 15.806 -12.152 -5.949 1.00 85.56 169 ILE A C 1
ATOM 1337 O O . ILE A 1 169 ? 16.887 -11.597 -6.147 1.00 85.56 169 ILE A O 1
ATOM 1341 N N . PRO A 1 170 ? 15.705 -13.498 -5.892 1.00 90.88 170 PRO A N 1
ATOM 1342 C CA . PRO A 1 170 ? 16.894 -14.341 -6.032 1.00 90.88 170 PRO A CA 1
ATOM 1343 C C . PRO A 1 170 ? 17.564 -14.146 -7.398 1.00 90.88 170 PRO A C 1
ATOM 1345 O O . PRO A 1 170 ? 18.775 -13.997 -7.477 1.00 90.88 170 PRO A O 1
ATOM 1348 N N . PHE A 1 171 ? 16.772 -14.028 -8.465 1.00 92.50 171 PHE A N 1
ATOM 1349 C CA . PHE A 1 171 ? 17.279 -13.826 -9.821 1.00 92.50 171 PHE A CA 1
ATOM 1350 C C . PHE A 1 171 ? 17.948 -12.464 -10.017 1.00 92.50 171 PHE A C 1
ATOM 1352 O O . PHE A 1 171 ? 18.904 -12.363 -10.779 1.00 92.50 171 PHE A O 1
ATOM 1359 N N . PHE A 1 172 ? 17.469 -11.424 -9.336 1.00 89.81 172 PHE A N 1
ATOM 1360 C CA . PHE A 1 172 ? 18.117 -10.118 -9.362 1.00 89.81 172 PHE A CA 1
ATOM 1361 C C . PHE A 1 172 ? 19.449 -10.164 -8.606 1.00 89.81 172 PHE A C 1
ATOM 1363 O O . PHE A 1 172 ? 20.465 -9.767 -9.155 1.00 89.81 172 PHE A O 1
ATOM 1370 N N . HIS A 1 173 ? 19.483 -10.746 -7.402 1.00 87.12 173 HIS A N 1
ATOM 1371 C CA . HIS A 1 173 ? 20.729 -10.897 -6.638 1.00 87.12 173 HIS A CA 1
ATOM 1372 C C . HIS A 1 173 ? 21.782 -11.771 -7.333 1.00 87.12 173 HIS A C 1
ATOM 1374 O O . HIS A 1 173 ? 22.974 -11.504 -7.196 1.00 87.12 173 HIS A O 1
ATOM 1380 N N . ASP A 1 174 ? 21.351 -12.770 -8.104 1.00 89.00 174 ASP A N 1
ATOM 1381 C CA . ASP A 1 174 ? 22.234 -13.659 -8.865 1.00 89.00 174 ASP A CA 1
ATOM 1382 C C . ASP A 1 174 ? 22.616 -13.102 -10.251 1.00 89.00 174 ASP A C 1
ATOM 1384 O O . ASP A 1 174 ? 23.200 -13.826 -11.070 1.00 89.00 174 ASP A O 1
ATOM 1388 N N . ASN A 1 175 ? 22.267 -11.843 -10.547 1.00 90.62 175 ASN A N 1
ATOM 1389 C CA . ASN A 1 175 ? 22.454 -11.195 -11.849 1.00 90.62 175 ASN A CA 1
ATOM 1390 C C . ASN A 1 175 ? 21.893 -12.030 -13.023 1.00 90.62 175 ASN A C 1
ATOM 1392 O O . ASN A 1 175 ? 22.463 -12.056 -14.115 1.00 90.62 175 ASN A O 1
ATOM 1396 N N . ALA A 1 176 ? 20.784 -12.749 -12.821 1.00 93.75 176 ALA A N 1
ATOM 1397 C CA . ALA A 1 176 ? 20.122 -13.528 -13.871 1.00 93.75 176 ALA A CA 1
ATOM 1398 C C . ALA A 1 176 ? 19.343 -12.642 -14.857 1.00 93.75 176 ALA A C 1
ATOM 1400 O O . ALA A 1 176 ? 19.121 -13.043 -15.999 1.00 93.75 176 ALA A O 1
ATOM 1401 N N . PHE A 1 177 ? 18.971 -11.430 -14.443 1.00 94.56 177 PHE A N 1
ATOM 1402 C CA . PHE A 1 177 ? 18.465 -10.364 -15.305 1.00 94.56 177 PHE A CA 1
ATOM 1403 C C . PHE A 1 177 ? 18.937 -9.001 -14.775 1.00 94.56 177 PHE A C 1
ATOM 1405 O O . PHE A 1 177 ? 19.328 -8.884 -13.615 1.00 94.56 177 PHE A O 1
ATOM 1412 N N . SER A 1 178 ? 18.907 -7.965 -15.611 1.00 93.56 178 SER A N 1
ATOM 1413 C CA . SER A 1 178 ? 19.204 -6.583 -15.214 1.00 93.56 178 SER A CA 1
ATOM 1414 C C . SER A 1 178 ? 18.399 -5.590 -16.056 1.00 93.56 178 SER A C 1
ATOM 1416 O O . SER A 1 178 ? 17.655 -5.983 -16.953 1.00 93.56 178 SER A O 1
ATOM 1418 N N . VAL A 1 179 ? 18.536 -4.303 -15.750 1.00 91.94 179 VAL A N 1
ATOM 1419 C CA . VAL A 1 179 ? 17.941 -3.195 -16.502 1.00 91.94 179 VAL A CA 1
ATOM 1420 C C . VAL A 1 179 ? 19.046 -2.460 -17.253 1.00 91.94 179 VAL A C 1
ATOM 1422 O O . VAL A 1 179 ? 20.044 -2.074 -16.644 1.00 91.94 179 VAL A O 1
ATOM 1425 N N . ASP A 1 180 ? 18.873 -2.288 -18.559 1.00 93.06 180 ASP A N 1
ATOM 1426 C CA . ASP A 1 180 ? 19.726 -1.456 -19.401 1.00 93.06 180 ASP A CA 1
ATOM 1427 C C . ASP A 1 180 ? 19.150 -0.041 -19.444 1.00 93.06 180 ASP A C 1
ATOM 1429 O O . ASP A 1 180 ? 18.146 0.224 -20.099 1.00 93.06 180 ASP A O 1
ATOM 1433 N N . VAL A 1 181 ? 19.765 0.859 -18.681 1.00 91.69 181 VAL A N 1
ATOM 1434 C CA . VAL A 1 181 ? 19.344 2.263 -18.598 1.00 91.69 181 VAL A CA 1
ATOM 1435 C C . VAL A 1 181 ? 19.543 2.984 -19.930 1.00 91.69 181 VAL A C 1
ATOM 1437 O O . VAL A 1 181 ? 18.784 3.897 -20.246 1.00 91.69 181 VAL A O 1
ATOM 1440 N N . ASP A 1 182 ? 20.547 2.583 -20.709 1.00 92.50 182 ASP A N 1
ATOM 1441 C CA . ASP A 1 182 ? 20.918 3.271 -21.943 1.00 92.50 182 ASP A CA 1
ATOM 1442 C C . ASP A 1 182 ? 20.060 2.797 -23.143 1.00 92.50 182 ASP A C 1
ATOM 1444 O O . ASP A 1 182 ? 20.010 3.480 -24.166 1.00 92.50 182 ASP A O 1
ATOM 1448 N N . ASP A 1 183 ? 19.317 1.690 -22.987 1.00 92.69 183 ASP A N 1
ATOM 1449 C CA . ASP A 1 183 ? 18.283 1.181 -23.910 1.00 92.69 183 ASP A CA 1
ATOM 1450 C C . ASP A 1 183 ? 16.870 1.359 -23.309 1.00 92.69 183 ASP A C 1
ATOM 1452 O O . ASP A 1 183 ? 16.154 0.390 -23.071 1.00 92.69 183 ASP A O 1
ATOM 1456 N N . ASP A 1 184 ? 16.484 2.600 -22.982 1.00 92.50 184 ASP A N 1
ATOM 1457 C CA . ASP A 1 184 ? 15.149 2.975 -22.456 1.00 92.50 184 ASP A CA 1
ATOM 1458 C C . ASP A 1 184 ? 14.669 2.122 -21.259 1.00 92.50 184 ASP A C 1
ATOM 1460 O O . ASP A 1 184 ? 13.515 1.695 -21.170 1.00 92.50 184 ASP A O 1
ATOM 1464 N N . TYR A 1 185 ? 15.575 1.834 -20.319 1.00 91.44 185 TYR A N 1
ATOM 1465 C CA . TYR A 1 185 ? 15.310 0.973 -19.159 1.00 91.44 185 TYR A CA 1
ATOM 1466 C C . TYR A 1 185 ? 14.796 -0.426 -19.529 1.00 91.44 185 TYR A C 1
ATOM 1468 O O . TYR A 1 185 ? 13.980 -1.026 -18.811 1.00 91.44 185 TYR A O 1
ATOM 1476 N N . ARG A 1 186 ? 15.265 -0.981 -20.646 1.00 94.06 186 ARG A N 1
ATOM 1477 C CA . ARG A 1 186 ? 14.909 -2.329 -21.082 1.00 94.06 186 ARG A CA 1
ATOM 1478 C C . ARG A 1 186 ? 15.364 -3.378 -20.078 1.00 94.06 186 ARG A C 1
ATOM 1480 O O . ARG A 1 186 ? 16.495 -3.375 -19.596 1.00 94.06 186 ARG A O 1
ATOM 1487 N N . VAL A 1 187 ? 14.484 -4.330 -19.788 1.00 93.50 187 VAL A N 1
ATOM 1488 C CA . VAL A 1 187 ? 14.816 -5.483 -18.950 1.00 93.50 187 VAL A CA 1
ATOM 1489 C C . VAL A 1 187 ? 15.471 -6.551 -19.821 1.00 93.50 187 VAL A C 1
ATOM 1491 O O . VAL A 1 187 ? 14.890 -7.017 -20.802 1.00 93.50 187 VAL A O 1
ATOM 1494 N N . LEU A 1 188 ? 16.686 -6.951 -19.455 1.00 93.50 188 LEU A N 1
ATOM 1495 C CA . LEU A 1 188 ? 17.459 -7.978 -20.144 1.00 93.50 188 LEU A CA 1
ATOM 1496 C C . LEU A 1 188 ? 17.620 -9.201 -19.246 1.00 93.50 188 LEU A C 1
ATOM 1498 O O . LEU A 1 188 ? 18.106 -9.095 -18.123 1.00 93.50 188 LEU A O 1
ATOM 1502 N N . ILE A 1 189 ? 17.230 -10.365 -19.759 1.00 94.75 189 ILE A N 1
ATOM 1503 C CA . ILE A 1 189 ? 17.349 -11.658 -19.082 1.00 94.75 189 ILE A CA 1
ATOM 1504 C C . ILE A 1 189 ? 18.588 -12.367 -19.631 1.00 94.75 189 ILE A C 1
ATOM 1506 O O . ILE A 1 189 ? 18.736 -12.532 -20.841 1.00 94.75 189 ILE A O 1
ATOM 1510 N N . PHE A 1 190 ? 19.498 -12.763 -18.745 1.00 92.75 190 PHE A N 1
ATOM 1511 C CA . PHE A 1 190 ? 20.777 -13.387 -19.101 1.00 92.75 190 PHE A CA 1
ATOM 1512 C C . PHE A 1 190 ? 20.804 -14.891 -18.844 1.00 92.75 190 PHE A C 1
ATOM 1514 O O . PHE A 1 190 ? 21.626 -15.596 -19.428 1.00 92.75 190 PHE A O 1
ATOM 1521 N N . ARG A 1 191 ? 19.952 -15.377 -17.939 1.00 92.88 191 ARG A N 1
ATOM 1522 C CA . ARG A 1 191 ? 19.854 -16.788 -17.552 1.00 92.88 191 ARG A CA 1
ATOM 1523 C C . ARG A 1 191 ? 18.392 -17.208 -17.531 1.00 92.88 191 ARG A C 1
ATOM 1525 O O . ARG A 1 191 ? 17.516 -16.367 -17.371 1.00 92.88 191 ARG A O 1
ATOM 1532 N N . ASP A 1 192 ? 18.141 -18.504 -17.670 1.00 93.75 192 ASP A N 1
ATOM 1533 C CA . ASP A 1 192 ? 16.791 -19.040 -17.521 1.00 93.75 192 ASP A CA 1
ATOM 1534 C C . ASP A 1 192 ? 16.279 -18.786 -16.094 1.00 93.75 192 ASP A C 1
ATOM 1536 O O . ASP A 1 192 ? 16.901 -19.188 -15.108 1.00 93.75 192 ASP A O 1
ATOM 1540 N N . ILE A 1 193 ? 15.151 -18.087 -16.000 1.00 95.06 193 ILE A N 1
ATOM 1541 C CA . ILE A 1 193 ? 14.438 -17.787 -14.751 1.00 95.06 193 ILE A CA 1
ATOM 1542 C C . ILE A 1 193 ? 13.064 -18.479 -14.709 1.00 95.06 193 ILE A C 1
ATOM 1544 O O . ILE A 1 193 ? 12.244 -18.229 -13.818 1.00 95.06 193 ILE A O 1
ATOM 1548 N N . GLY A 1 194 ? 12.798 -19.359 -15.677 1.00 95.50 194 GLY A N 1
ATOM 1549 C CA . GLY A 1 194 ? 11.597 -20.169 -15.774 1.00 95.50 194 GLY A CA 1
ATOM 1550 C C . GLY A 1 194 ? 10.308 -19.336 -15.783 1.00 95.50 194 GLY A C 1
ATOM 1551 O O . GLY A 1 194 ? 10.238 -18.271 -16.399 1.00 95.50 194 GLY A O 1
ATOM 1552 N N . PRO A 1 195 ? 9.252 -19.776 -15.074 1.00 94.81 195 PRO A N 1
ATOM 1553 C CA . PRO A 1 195 ? 7.968 -19.075 -15.054 1.00 94.81 195 PRO A CA 1
ATOM 1554 C C . PRO A 1 195 ? 8.024 -17.627 -14.541 1.00 94.81 195 PRO A C 1
ATOM 1556 O O . PRO A 1 195 ? 7.080 -16.874 -14.793 1.00 94.81 195 PRO A O 1
ATOM 1559 N N . ALA A 1 196 ? 9.089 -17.238 -13.828 1.00 91.81 196 ALA A N 1
ATOM 1560 C CA . ALA A 1 196 ? 9.245 -15.890 -13.289 1.00 91.81 196 ALA A CA 1
ATOM 1561 C C . ALA A 1 196 ? 9.443 -14.834 -14.388 1.00 91.81 196 ALA A C 1
ATOM 1563 O O . ALA A 1 196 ? 9.120 -13.671 -14.161 1.00 91.81 196 ALA A O 1
ATOM 1564 N N . GLU A 1 197 ? 9.863 -15.232 -15.594 1.00 93.88 197 GLU A N 1
ATOM 1565 C CA . GLU A 1 197 ? 9.967 -14.343 -16.759 1.00 93.88 197 GLU A CA 1
ATOM 1566 C C . GLU A 1 197 ? 8.657 -13.598 -17.042 1.00 93.88 197 GLU A C 1
ATOM 1568 O O . GLU A 1 197 ? 8.668 -12.406 -17.333 1.00 93.88 197 GLU A O 1
ATOM 1573 N N . LYS A 1 198 ? 7.507 -14.253 -16.840 1.00 92.31 198 LYS A N 1
ATOM 1574 C CA . LYS A 1 198 ? 6.179 -13.648 -17.054 1.00 92.31 198 LYS A CA 1
ATOM 1575 C C . LYS A 1 198 ? 5.866 -12.490 -16.101 1.00 92.31 198 LYS A C 1
ATOM 1577 O O . LYS A 1 198 ? 4.874 -11.792 -16.303 1.00 92.31 198 LYS A O 1
ATOM 1582 N N . LEU A 1 199 ? 6.651 -12.326 -15.036 1.00 89.25 199 LEU A N 1
ATOM 1583 C CA . LEU A 1 199 ? 6.510 -11.243 -14.063 1.00 89.25 199 LEU A CA 1
ATOM 1584 C C . LEU A 1 199 ? 7.320 -10.002 -14.453 1.00 89.25 199 LEU A C 1
ATOM 1586 O O . LEU A 1 199 ? 7.084 -8.934 -13.886 1.00 89.25 199 LEU A O 1
ATOM 1590 N N . LEU A 1 200 ? 8.275 -10.136 -15.378 1.00 90.31 200 LEU A N 1
ATOM 1591 C CA . LEU A 1 200 ? 9.103 -9.029 -15.831 1.00 90.31 200 LEU A CA 1
ATOM 1592 C C . LEU A 1 200 ? 8.403 -8.271 -16.966 1.00 90.31 200 LEU A C 1
ATOM 1594 O O . LEU A 1 200 ? 7.937 -8.885 -17.927 1.00 90.31 200 LEU A O 1
ATOM 1598 N N . PRO A 1 201 ? 8.322 -6.933 -16.893 1.00 90.69 201 PRO A N 1
ATOM 1599 C CA . PRO A 1 201 ? 7.969 -6.141 -18.060 1.00 90.69 201 PRO A CA 1
ATOM 1600 C C . PRO A 1 201 ? 9.135 -6.140 -19.059 1.00 90.69 201 PRO A C 1
ATOM 1602 O O . PRO A 1 201 ? 10.278 -6.388 -18.687 1.00 90.69 201 PRO A O 1
ATOM 1605 N N . SER A 1 202 ? 8.868 -5.787 -20.319 1.00 89.94 202 SER A N 1
ATOM 1606 C CA . SER A 1 202 ? 9.941 -5.585 -21.304 1.00 89.94 202 SER A CA 1
ATOM 1607 C C . SER A 1 202 ? 10.815 -4.367 -20.982 1.00 89.94 202 SER A C 1
ATOM 1609 O O . SER A 1 202 ? 12.003 -4.380 -21.282 1.00 89.94 202 SER A O 1
ATOM 1611 N N . HIS A 1 203 ? 10.236 -3.338 -20.356 1.00 91.12 203 HIS A N 1
ATOM 1612 C CA . HIS A 1 203 ? 10.920 -2.116 -19.929 1.00 91.12 203 HIS A CA 1
ATOM 1613 C C . HIS A 1 203 ? 10.453 -1.729 -18.528 1.00 91.12 203 HIS A C 1
ATOM 1615 O O . HIS A 1 203 ? 9.263 -1.838 -18.197 1.00 91.12 203 HIS A O 1
ATOM 1621 N N . LEU A 1 204 ? 11.383 -1.277 -17.693 1.00 86.06 204 LEU A N 1
ATOM 1622 C CA . LEU A 1 204 ? 11.061 -0.759 -16.377 1.00 86.06 204 LEU A CA 1
ATOM 1623 C C . LEU A 1 204 ? 10.518 0.665 -16.522 1.00 86.06 204 LEU A C 1
ATOM 1625 O O . LEU A 1 204 ? 11.166 1.545 -17.073 1.00 86.06 204 LEU A O 1
ATOM 1629 N N . ARG A 1 205 ? 9.322 0.918 -15.987 1.00 81.62 205 ARG A N 1
ATOM 1630 C CA . ARG A 1 205 ? 8.796 2.285 -15.908 1.00 81.62 205 ARG A CA 1
ATOM 1631 C C . ARG A 1 205 ? 9.445 3.005 -14.736 1.00 81.62 205 ARG A C 1
ATOM 1633 O O . ARG A 1 205 ? 9.088 2.735 -13.589 1.00 81.62 205 ARG A O 1
ATOM 1640 N N . VAL A 1 206 ? 10.363 3.915 -15.036 1.00 74.69 206 VAL A N 1
ATOM 1641 C CA . VAL A 1 206 ? 11.019 4.762 -14.039 1.00 74.69 206 VAL A CA 1
ATOM 1642 C C . VAL A 1 206 ? 10.316 6.115 -14.000 1.00 74.69 206 VAL A C 1
ATOM 1644 O O . VAL A 1 206 ? 10.117 6.755 -15.030 1.00 74.69 206 VAL A O 1
ATOM 1647 N N . SER A 1 207 ? 9.896 6.538 -12.808 1.00 69.19 207 SER A N 1
ATOM 1648 C CA . SER A 1 207 ? 9.397 7.899 -12.591 1.00 69.19 207 SER A CA 1
ATOM 1649 C C . SER A 1 207 ? 10.525 8.751 -12.008 1.00 69.19 207 SER A C 1
ATOM 1651 O O . SER A 1 207 ? 11.299 8.235 -11.196 1.00 69.19 207 SER A O 1
ATOM 1653 N N . PRO A 1 208 ? 10.602 10.055 -12.329 1.00 63.62 208 PRO A N 1
ATOM 1654 C CA . PRO A 1 208 ? 11.570 10.950 -11.703 1.00 63.62 208 PRO A CA 1
ATOM 1655 C C . PRO A 1 208 ? 11.475 10.858 -10.173 1.00 63.62 208 PRO A C 1
ATOM 1657 O O . PRO A 1 208 ? 10.391 11.021 -9.608 1.00 63.62 208 PRO A O 1
ATOM 1660 N N . ASN A 1 209 ? 12.603 10.597 -9.508 1.00 60.16 209 ASN A N 1
ATOM 1661 C CA . ASN A 1 209 ? 12.723 10.434 -8.050 1.00 60.16 209 ASN A CA 1
ATOM 1662 C C . ASN A 1 209 ? 12.039 9.187 -7.444 1.00 60.16 209 ASN A C 1
ATOM 1664 O O . ASN A 1 209 ? 11.787 9.163 -6.236 1.00 60.16 209 ASN A O 1
ATOM 1668 N N . GLN A 1 210 ? 11.721 8.155 -8.234 1.00 61.88 210 GLN A N 1
ATOM 1669 C CA . GLN A 1 210 ? 11.201 6.883 -7.716 1.00 61.88 210 GLN A CA 1
ATOM 1670 C C . GLN A 1 210 ? 12.000 5.686 -8.238 1.00 61.88 210 GLN A C 1
ATOM 1672 O O . GLN A 1 210 ? 11.968 5.386 -9.429 1.00 61.88 210 GLN A O 1
ATOM 1677 N N . GLY A 1 211 ? 12.623 4.951 -7.314 1.00 66.44 211 GLY A N 1
ATOM 1678 C CA . GLY A 1 211 ? 13.415 3.758 -7.607 1.00 66.44 211 GLY A CA 1
ATOM 1679 C C . GLY A 1 211 ? 14.923 4.020 -7.580 1.00 66.44 211 GLY A C 1
ATOM 1680 O O . GLY A 1 211 ? 15.353 5.113 -7.206 1.00 66.44 211 GLY A O 1
ATOM 1681 N N . PRO A 1 212 ? 15.725 3.008 -7.945 1.00 74.94 21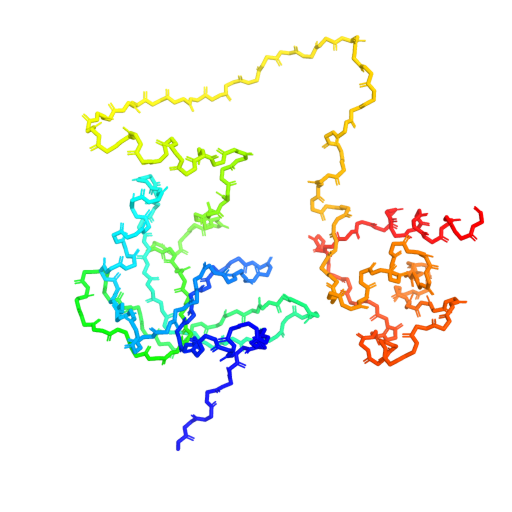2 PRO A N 1
ATOM 1682 C CA . PRO A 1 212 ? 17.170 3.122 -7.956 1.00 74.94 212 PRO A CA 1
ATOM 1683 C C . PRO A 1 212 ? 17.602 4.124 -9.027 1.00 74.94 212 PRO A C 1
ATOM 1685 O O . PRO A 1 212 ? 17.094 4.109 -10.146 1.00 74.94 212 PRO A O 1
ATOM 1688 N N . GLU A 1 213 ? 18.552 4.982 -8.678 1.00 79.31 213 GLU A N 1
ATOM 1689 C CA . GLU A 1 213 ? 19.186 5.904 -9.609 1.00 79.31 213 GLU A CA 1
ATOM 1690 C C . GLU A 1 213 ? 19.880 5.136 -10.737 1.00 79.31 213 GLU A C 1
ATOM 1692 O O . GLU A 1 213 ? 20.399 4.031 -10.551 1.00 79.31 213 GLU A O 1
ATOM 1697 N N . ASP A 1 214 ? 19.939 5.763 -11.909 1.00 88.31 214 ASP A N 1
ATOM 1698 C CA . ASP A 1 214 ? 20.530 5.205 -13.123 1.00 88.31 214 ASP A CA 1
ATOM 1699 C C . ASP A 1 214 ? 21.924 4.610 -12.900 1.00 88.31 214 ASP A C 1
ATOM 1701 O O . ASP A 1 214 ? 22.259 3.567 -13.460 1.00 88.31 214 ASP A O 1
ATOM 1705 N N . TRP A 1 215 ? 22.757 5.253 -12.076 1.00 84.62 215 TRP A N 1
ATOM 1706 C CA . TRP A 1 215 ? 24.107 4.762 -11.810 1.00 84.62 215 TRP A CA 1
ATOM 1707 C C . TRP A 1 215 ? 24.103 3.425 -11.051 1.00 84.62 215 TRP A C 1
ATOM 1709 O O . TRP A 1 215 ? 24.930 2.570 -11.363 1.00 84.62 215 TRP A O 1
ATOM 1719 N N . CYS A 1 216 ? 23.155 3.198 -10.132 1.00 83.69 216 CYS A N 1
ATOM 1720 C CA . CYS A 1 216 ? 22.994 1.926 -9.420 1.00 83.69 216 CYS A CA 1
ATOM 1721 C C . CYS A 1 216 ? 22.620 0.799 -10.390 1.00 83.69 216 CYS A C 1
ATOM 1723 O O . CYS A 1 216 ? 23.168 -0.301 -10.314 1.00 83.69 216 CYS A O 1
ATOM 1725 N N . LEU A 1 217 ? 21.698 1.079 -11.318 1.00 86.00 217 LEU A N 1
ATOM 1726 C CA . LEU A 1 217 ? 21.263 0.117 -12.334 1.00 86.00 217 LEU A CA 1
ATOM 1727 C C . LEU A 1 217 ? 22.387 -0.206 -13.325 1.00 86.00 217 LEU A C 1
ATOM 1729 O O . LEU A 1 217 ? 22.633 -1.379 -13.606 1.00 86.00 217 LEU A O 1
ATOM 1733 N N . ARG A 1 218 ? 23.127 0.811 -13.789 1.00 87.88 218 ARG A N 1
ATOM 1734 C CA . ARG A 1 218 ? 24.319 0.616 -14.632 1.00 87.88 218 ARG A CA 1
ATOM 1735 C C . ARG A 1 218 ? 25.385 -0.215 -13.918 1.00 87.88 218 ARG A C 1
ATOM 1737 O O . ARG A 1 218 ? 26.012 -1.068 -14.541 1.00 87.88 218 ARG A O 1
ATOM 1744 N N . GLU A 1 219 ? 25.588 -0.001 -12.622 1.00 84.69 219 GLU A N 1
ATOM 1745 C CA . GLU A 1 219 ? 26.568 -0.765 -11.849 1.00 84.69 219 GLU A CA 1
ATOM 1746 C C . GLU A 1 219 ? 26.143 -2.225 -11.656 1.00 84.69 219 GLU A C 1
ATOM 1748 O O . GLU A 1 219 ? 26.946 -3.135 -11.865 1.00 84.69 219 GLU A O 1
ATOM 1753 N N . HIS A 1 220 ? 24.866 -2.473 -11.350 1.00 85.38 220 HIS A N 1
ATOM 1754 C CA . HIS A 1 220 ? 24.307 -3.826 -11.329 1.00 85.38 220 HIS A CA 1
ATOM 1755 C C . HIS A 1 220 ? 24.495 -4.534 -12.680 1.00 85.38 220 HIS A C 1
ATOM 1757 O O . HIS A 1 220 ? 24.943 -5.679 -12.731 1.00 85.38 220 HIS A O 1
ATOM 1763 N N . PHE A 1 221 ? 24.239 -3.823 -13.782 1.00 85.06 221 PHE A N 1
ATOM 1764 C CA . PHE A 1 221 ? 24.433 -4.331 -15.138 1.00 85.06 221 PHE A CA 1
ATOM 1765 C C . PHE A 1 221 ? 25.896 -4.703 -15.438 1.00 85.06 221 PHE A C 1
ATOM 1767 O O . PHE A 1 221 ? 26.157 -5.718 -16.086 1.00 85.06 221 PHE A O 1
ATOM 1774 N N . ARG A 1 222 ? 26.864 -3.915 -14.946 1.00 83.75 222 ARG A N 1
ATOM 1775 C CA . ARG A 1 222 ? 28.305 -4.156 -15.152 1.00 83.75 222 ARG A CA 1
ATOM 1776 C C . ARG A 1 222 ? 28.841 -5.371 -14.409 1.00 83.75 222 ARG A C 1
ATOM 1778 O O . ARG A 1 222 ? 29.728 -6.035 -14.937 1.00 83.75 222 ARG A O 1
ATOM 1785 N N . ARG A 1 223 ? 28.274 -5.718 -13.249 1.00 75.19 223 ARG A N 1
ATOM 1786 C CA . ARG A 1 223 ? 28.659 -6.900 -12.442 1.00 75.19 223 ARG A CA 1
ATOM 1787 C C . ARG A 1 223 ? 28.335 -8.251 -13.101 1.00 75.19 223 ARG A C 1
ATOM 1789 O O . ARG A 1 223 ? 28.405 -9.298 -12.463 1.00 75.19 223 ARG A O 1
ATOM 1796 N N . ARG A 1 224 ? 27.959 -8.235 -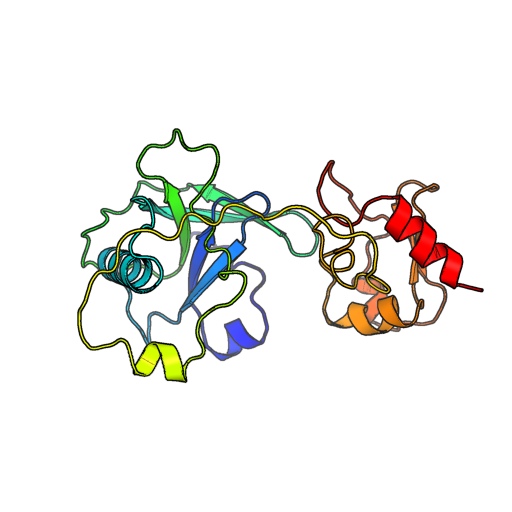14.380 1.00 60.41 224 ARG A N 1
ATOM 1797 C CA . ARG A 1 224 ? 27.820 -9.400 -15.256 1.00 60.41 224 ARG A CA 1
ATOM 1798 C C . ARG A 1 224 ? 29.168 -10.073 -15.582 1.00 60.41 224 ARG A C 1
ATOM 1800 O O . ARG A 1 224 ? 29.142 -11.206 -16.065 1.00 60.41 224 ARG A O 1
ATOM 1807 N N . TYR A 1 225 ? 30.297 -9.405 -15.320 1.00 45.81 225 TYR A N 1
ATOM 1808 C CA . TYR A 1 225 ? 31.658 -9.892 -15.577 1.00 45.81 225 TYR A CA 1
ATOM 1809 C C . TYR A 1 225 ? 32.491 -9.994 -14.301 1.00 45.81 225 TYR A C 1
ATOM 1811 O O . TYR A 1 225 ? 32.471 -9.023 -13.512 1.00 45.81 225 TYR A O 1
#

Sequence (225 aa):
MAVVSHPLLSARSKLYGRDTFIFSTSLPAKLLVGVNQRRIPISSATVQRWAYLLAPHSEPFHLRPVTVHQFGIMAYAIMPNGPPIPENSSKQLPPGNYGWYDSDSTARFLPQITTTPNPPSFAAMQKTWTIHPNPGIMCRFPPLRDDYHPIPQFFETASNAAFLHKDLIPFFHDNAFSVDVDDDYRVLIFRDIGPAEKLLPSHLRVSPNQGPEDWCLREHFRRRY

Foldseek 3Di:
DDPQPDDPADPVLVVQQFQEWEWEQDVQIHTDDTDRCVVPFDDLLRVLVVCCLQPVPFADWWKAAWRWDDDFLPTIHTDGDGDTDDNNDPDTDPGGYIYTGHPPNPDPDHPPPPPPPDDPPPVVSVVPPDDDDDDDDDDDDDDDDDDDDDDPVVCDDQQQADDDDPLCVVCLVVPQWAFDVVVQRAIGGNHDSDPCVVSDDRHHDDDVPGHHHPVNRVVSVVVPD

Secondary structure (DSSP, 8-state):
----------HHHHHTT--EEEEE-SSSBPEEEEE-TTTS--BHHHHHHHHHHH-TTPPPEEEEEEEEEE-SSS-EEEEE-SPPBPTT--SBPPSEEEEEEETTS--SS-------SSPPPHHHHHHTTS---------PPPPP-S-----GGGTTSGGG-----TTTHHHHHTTSEEEETTTTTEEEE-S--GGGGGGS-SB--PBTTBSS-HHHHHHHHHTT-

Radius of gyration: 21.5 Å; chains: 1; bounding box: 63×42×58 Å

Organism: Armillaria ostoyae (NCBI:txid47428)